Protein AF-A0A409X524-F1 (afdb_monomer_lite)

Structure (mmCIF, N/CA/C/O backbone):
data_AF-A0A409X524-F1
#
_entry.id   AF-A0A409X524-F1
#
loop_
_atom_site.group_PDB
_atom_site.id
_atom_site.type_symbol
_atom_site.label_atom_id
_atom_site.label_alt_id
_atom_site.label_comp_id
_atom_site.label_asym_id
_atom_site.label_entity_id
_atom_site.label_seq_id
_atom_site.pdbx_PDB_ins_code
_atom_site.Cartn_x
_atom_site.Cartn_y
_atom_site.Cartn_z
_atom_site.occupancy
_atom_site.B_iso_or_equiv
_atom_site.auth_seq_id
_atom_site.auth_comp_id
_atom_site.auth_asym_id
_atom_site.auth_atom_id
_atom_site.pdbx_PDB_model_num
ATOM 1 N N . HIS A 1 1 ? 14.671 12.251 15.839 1.00 52.44 1 HIS A N 1
ATOM 2 C CA . HIS A 1 1 ? 13.388 12.971 15.978 1.00 52.44 1 HIS A CA 1
ATOM 3 C C . HIS A 1 1 ? 12.358 12.014 16.564 1.00 52.44 1 HIS A C 1
ATOM 5 O O . HIS A 1 1 ? 12.267 10.900 16.068 1.00 52.44 1 HIS A O 1
ATOM 11 N N . GLN A 1 2 ? 11.671 12.375 17.654 1.00 57.06 2 GLN A N 1
ATOM 12 C CA . GLN A 1 2 ? 10.595 11.543 18.210 1.00 57.06 2 GLN A CA 1
ATOM 13 C C . GLN A 1 2 ? 9.357 11.661 17.311 1.00 57.06 2 GLN A C 1
ATOM 15 O O . GLN A 1 2 ? 8.963 12.767 16.950 1.00 57.06 2 GLN A O 1
ATOM 20 N N . THR A 1 3 ? 8.759 10.535 16.928 1.00 67.19 3 THR A N 1
ATOM 21 C CA . THR A 1 3 ? 7.564 10.513 16.074 1.00 67.19 3 THR A CA 1
ATOM 22 C C . THR A 1 3 ? 6.315 10.568 16.954 1.00 67.19 3 THR A C 1
ATOM 24 O O . THR A 1 3 ? 6.108 9.673 17.770 1.00 67.19 3 THR A O 1
ATOM 27 N N . ARG A 1 4 ? 5.471 11.596 16.796 1.00 84.06 4 ARG A N 1
ATOM 28 C CA . ARG A 1 4 ? 4.153 11.684 17.456 1.00 84.06 4 ARG A CA 1
ATOM 29 C C . ARG A 1 4 ? 3.160 10.781 16.722 1.00 84.06 4 ARG A C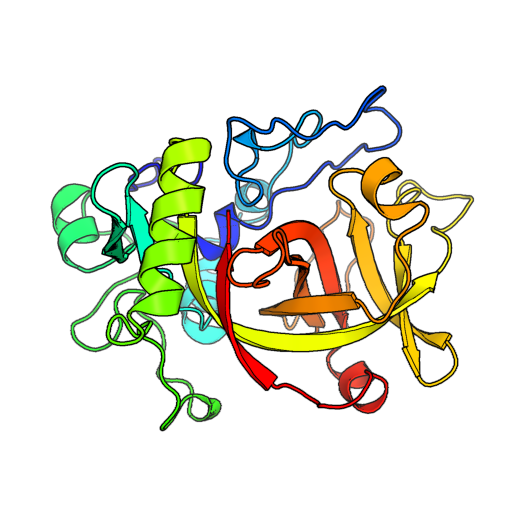 1
ATOM 31 O O . ARG A 1 4 ? 2.500 11.210 15.783 1.00 84.06 4 ARG A O 1
ATOM 38 N N . SER A 1 5 ? 3.139 9.502 17.092 1.00 90.94 5 SER A N 1
ATOM 39 C CA . SER A 1 5 ? 2.407 8.463 16.364 1.00 90.94 5 SER A CA 1
ATOM 40 C C . SER A 1 5 ? 1.923 7.350 17.284 1.00 90.94 5 SER A C 1
ATOM 42 O O . SER A 1 5 ? 2.598 6.987 18.245 1.00 90.94 5 SER A O 1
ATOM 44 N N . GLY A 1 6 ? 0.802 6.731 16.914 1.00 93.31 6 GLY A N 1
ATOM 45 C CA . GLY A 1 6 ? 0.486 5.375 17.342 1.00 93.31 6 GLY A CA 1
ATOM 46 C C . GLY A 1 6 ? 1.324 4.343 16.585 1.00 93.31 6 GLY A C 1
ATOM 47 O O . GLY A 1 6 ? 2.034 4.666 15.626 1.00 93.31 6 GLY A O 1
ATOM 48 N N . ILE A 1 7 ? 1.220 3.086 17.010 1.00 93.94 7 ILE A N 1
ATOM 49 C CA . ILE A 1 7 ? 1.792 1.940 16.304 1.00 93.94 7 ILE A CA 1
ATOM 50 C C . ILE A 1 7 ? 0.649 0.986 15.969 1.00 93.94 7 ILE A C 1
ATOM 52 O O . ILE A 1 7 ? -0.117 0.605 16.854 1.00 93.94 7 ILE A O 1
ATOM 56 N N . LEU A 1 8 ? 0.546 0.600 14.700 1.00 95.75 8 LEU A N 1
ATOM 57 C CA . LEU A 1 8 ? -0.381 -0.416 14.219 1.00 95.75 8 LEU A CA 1
ATOM 58 C C . LEU A 1 8 ? 0.435 -1.560 13.624 1.00 95.75 8 LEU A C 1
ATOM 60 O O . LEU A 1 8 ? 1.086 -1.384 12.597 1.00 95.75 8 LEU A O 1
ATOM 64 N N . GLU A 1 9 ? 0.435 -2.710 14.299 1.00 94.62 9 GLU A N 1
ATOM 65 C CA . GLU A 1 9 ? 1.146 -3.920 13.856 1.00 94.62 9 GLU A CA 1
ATOM 66 C C . GLU A 1 9 ? 2.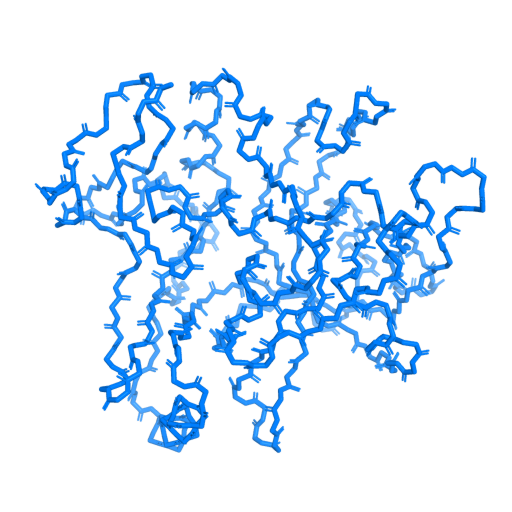630 -3.663 13.537 1.00 94.62 9 GLU A C 1
ATOM 68 O O . GLU A 1 9 ? 3.192 -4.211 12.593 1.00 94.62 9 GLU A O 1
ATOM 73 N N . GLY A 1 10 ? 3.277 -2.779 14.302 1.00 91.38 10 GLY A N 1
ATOM 74 C CA . GLY A 1 10 ? 4.681 -2.405 14.113 1.00 91.38 10 GLY A CA 1
ATOM 75 C C . GLY A 1 10 ? 4.938 -1.278 13.103 1.00 91.38 10 GLY A C 1
ATOM 76 O O . GLY A 1 10 ? 6.105 -0.985 12.848 1.00 91.38 10 GLY A O 1
ATOM 77 N N . LEU A 1 11 ? 3.901 -0.643 12.545 1.00 93.62 11 LEU A N 1
ATOM 78 C CA . LEU A 1 11 ? 4.003 0.499 11.626 1.00 93.62 11 LEU A CA 1
ATOM 79 C C . LEU A 1 11 ? 3.541 1.806 12.282 1.00 93.62 11 LEU A C 1
ATOM 81 O O . LEU A 1 11 ? 2.591 1.804 13.065 1.00 93.62 11 LEU A O 1
ATOM 85 N N . PHE A 1 12 ? 4.170 2.933 11.936 1.00 94.12 12 PHE A N 1
ATOM 86 C CA . PHE A 1 12 ? 3.751 4.247 12.431 1.00 94.12 12 PHE A CA 1
ATOM 87 C C . PHE A 1 12 ? 2.485 4.713 11.714 1.00 94.12 12 PHE A C 1
ATOM 89 O O . PHE A 1 12 ? 2.462 4.857 10.492 1.00 94.12 12 PHE A O 1
ATOM 96 N N . THR A 1 13 ? 1.430 4.986 12.478 1.00 96.06 13 THR A N 1
ATOM 97 C CA . THR A 1 13 ? 0.144 5.451 11.940 1.00 96.06 13 THR A CA 1
ATOM 98 C C . THR A 1 13 ? 0.199 6.891 11.433 1.00 96.06 13 THR A C 1
ATOM 100 O O . THR A 1 13 ? -0.517 7.228 10.497 1.00 96.06 13 THR A O 1
ATOM 103 N N . SER A 1 14 ? 1.072 7.737 11.992 1.00 95.31 14 SER A N 1
ATOM 104 C CA . SER A 1 14 ? 1.192 9.141 11.582 1.00 95.31 14 SER A CA 1
ATOM 105 C C . SER A 1 14 ? 1.833 9.316 10.206 1.00 95.31 14 SER A C 1
ATOM 107 O O . SER A 1 14 ? 1.798 10.410 9.669 1.00 95.31 14 SER A O 1
ATOM 109 N N . SER A 1 15 ? 2.456 8.287 9.636 1.00 94.38 15 SER A N 1
ATOM 110 C CA . SER A 1 15 ? 3.098 8.315 8.314 1.00 94.38 15 SER A CA 1
ATOM 111 C C . SER A 1 15 ? 2.956 6.949 7.640 1.00 94.38 15 SER A C 1
ATOM 113 O O . SER A 1 15 ? 3.913 6.340 7.156 1.00 94.38 15 SER A O 1
ATOM 115 N N . PHE A 1 16 ? 1.730 6.432 7.665 1.00 96.31 16 PHE A N 1
ATOM 116 C CA . PHE A 1 16 ? 1.420 5.045 7.340 1.00 96.31 16 PHE A CA 1
ATOM 117 C C . PHE A 1 16 ? 1.802 4.648 5.907 1.00 96.31 16 PHE A C 1
ATOM 119 O O . PHE A 1 16 ? 2.401 3.593 5.717 1.00 96.31 16 PHE A O 1
ATOM 126 N N . ASP A 1 17 ? 1.581 5.527 4.922 1.00 95.62 17 ASP A N 1
ATOM 127 C CA . ASP A 1 17 ? 2.006 5.336 3.526 1.00 95.62 17 ASP A CA 1
ATOM 128 C C . ASP A 1 17 ? 3.515 5.053 3.432 1.00 95.62 17 ASP A C 1
ATOM 130 O O . ASP A 1 17 ? 3.931 4.178 2.682 1.00 95.62 17 ASP A O 1
ATOM 134 N N . ILE A 1 18 ? 4.339 5.752 4.223 1.00 92.44 18 ILE A N 1
ATOM 135 C CA . ILE A 1 18 ? 5.798 5.544 4.279 1.00 92.44 18 ILE A CA 1
ATOM 136 C C . ILE A 1 18 ? 6.116 4.230 4.990 1.00 92.44 18 ILE A C 1
ATOM 138 O O . ILE A 1 18 ? 6.970 3.469 4.540 1.00 92.44 18 ILE A O 1
ATOM 142 N N . SER A 1 19 ? 5.427 3.955 6.098 1.00 92.50 19 SER A N 1
ATOM 143 C CA . SER A 1 19 ? 5.664 2.761 6.914 1.00 92.50 19 SER A CA 1
ATOM 144 C C . SER A 1 19 ? 5.332 1.461 6.167 1.00 92.50 19 SER A C 1
ATOM 146 O O . SER A 1 19 ? 5.996 0.445 6.376 1.00 92.50 19 SER A O 1
ATOM 148 N N . LEU A 1 20 ? 4.353 1.489 5.256 1.00 93.56 20 LEU A N 1
ATOM 149 C CA . LEU A 1 20 ? 4.010 0.359 4.386 1.00 93.56 20 LEU A CA 1
ATOM 150 C C . LEU A 1 20 ? 5.111 0.026 3.368 1.00 93.56 20 LEU A C 1
ATOM 152 O O . LEU A 1 20 ? 5.233 -1.128 2.949 1.00 93.56 20 LEU A O 1
ATOM 156 N N . LEU A 1 21 ? 5.948 1.001 2.999 1.00 90.88 21 LEU A N 1
ATOM 157 C CA . LEU A 1 21 ? 7.092 0.818 2.105 1.00 90.88 21 LEU A CA 1
ATOM 158 C C . LEU A 1 21 ? 8.282 0.218 2.871 1.00 90.88 21 LEU A C 1
ATOM 160 O O . LEU A 1 21 ? 9.338 0.830 3.023 1.00 90.88 21 LEU A O 1
ATOM 164 N N . SER A 1 22 ? 8.096 -0.997 3.378 1.00 87.25 22 SER A N 1
ATOM 165 C CA . SER A 1 22 ? 9.139 -1.828 3.985 1.00 87.25 22 SER A CA 1
ATOM 166 C C . SER A 1 22 ? 9.595 -2.919 3.021 1.00 87.25 22 SER A C 1
ATOM 168 O O . SER A 1 22 ? 8.792 -3.450 2.253 1.00 87.25 22 SER A O 1
ATOM 170 N N . TRP A 1 23 ? 10.887 -3.247 3.025 1.00 79.50 23 TRP A N 1
ATOM 171 C CA . TRP A 1 23 ? 11.464 -4.296 2.183 1.00 79.50 23 TRP A CA 1
ATOM 172 C C . TRP A 1 23 ? 12.779 -4.820 2.783 1.00 79.50 23 TRP A C 1
ATOM 174 O O . TRP A 1 23 ? 13.142 -4.542 3.924 1.00 79.50 23 TRP A O 1
ATOM 184 N N . ASP A 1 24 ? 13.503 -5.633 2.020 1.00 75.75 24 ASP A N 1
ATOM 185 C CA . ASP A 1 24 ? 14.820 -6.132 2.427 1.00 75.75 24 ASP A CA 1
ATOM 186 C C . ASP A 1 24 ? 15.912 -5.592 1.483 1.00 75.75 24 ASP A C 1
ATOM 188 O O . ASP A 1 24 ? 15.828 -5.731 0.264 1.00 75.75 24 ASP A O 1
ATOM 192 N N . ASN A 1 25 ? 16.932 -4.925 2.007 1.00 66.56 25 ASN A N 1
ATOM 193 C CA . ASN A 1 25 ? 17.994 -4.377 1.162 1.00 66.56 25 ASN A CA 1
ATOM 194 C C . ASN A 1 25 ? 19.018 -5.426 0.716 1.00 66.56 25 ASN A C 1
ATOM 196 O O . ASN A 1 25 ? 19.725 -5.201 -0.260 1.00 66.56 25 ASN A O 1
ATOM 200 N N . PHE A 1 26 ? 19.060 -6.597 1.358 1.00 67.25 26 PHE A N 1
ATOM 201 C CA . PHE A 1 26 ? 20.049 -7.638 1.078 1.00 67.25 26 PHE A CA 1
ATOM 202 C C . PHE A 1 26 ? 19.393 -9.015 0.931 1.00 67.25 26 PHE A C 1
ATOM 204 O O . PHE A 1 26 ? 19.709 -9.945 1.677 1.00 67.25 26 PHE A O 1
ATOM 211 N N . PRO A 1 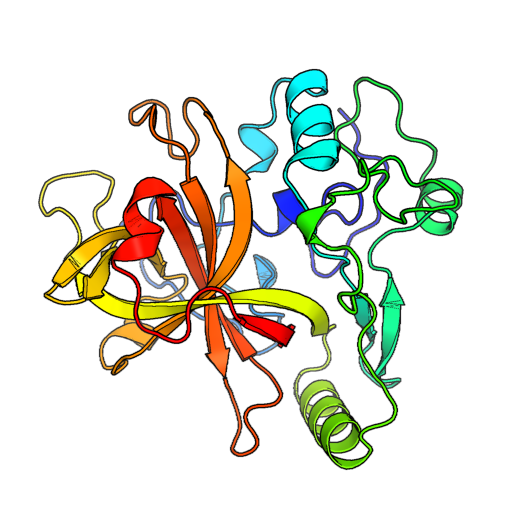27 ? 18.517 -9.214 -0.068 1.00 64.56 27 PRO A N 1
ATOM 212 C CA . PRO A 1 27 ? 17.748 -10.450 -0.169 1.00 64.56 27 PRO A CA 1
ATOM 213 C C . PRO A 1 27 ? 18.584 -11.704 -0.420 1.00 64.56 27 PRO A C 1
ATOM 215 O O . PRO A 1 27 ? 18.190 -12.780 0.011 1.00 64.56 27 PRO A O 1
ATOM 218 N N . ARG A 1 28 ? 19.773 -11.575 -1.027 1.00 66.50 28 ARG A N 1
ATOM 219 C CA . ARG A 1 28 ? 20.737 -12.685 -1.133 1.00 66.50 28 ARG A CA 1
ATOM 220 C C . ARG A 1 28 ? 21.346 -13.085 0.220 1.00 66.50 28 ARG A C 1
ATOM 222 O O . ARG A 1 28 ? 21.755 -14.229 0.381 1.00 66.50 28 ARG A O 1
ATOM 229 N N . ALA A 1 29 ? 21.426 -12.160 1.179 1.00 65.75 29 ALA A N 1
ATOM 230 C CA . ALA A 1 29 ? 21.932 -12.429 2.527 1.00 65.75 29 ALA A CA 1
ATOM 231 C C . ALA A 1 29 ? 20.851 -13.026 3.444 1.00 65.75 29 ALA A C 1
ATOM 233 O O . ALA A 1 29 ? 21.162 -13.716 4.420 1.00 65.75 29 ALA A O 1
ATOM 234 N N . THR A 1 30 ? 19.576 -12.801 3.125 1.00 71.75 30 THR A N 1
ATOM 235 C CA . THR A 1 30 ? 18.453 -13.448 3.800 1.00 71.75 30 THR A CA 1
ATOM 236 C C . THR A 1 30 ? 18.379 -14.911 3.364 1.00 71.75 30 THR A C 1
ATOM 238 O O . THR A 1 30 ? 17.775 -15.248 2.352 1.00 71.75 30 THR A O 1
ATOM 241 N N . LYS A 1 31 ? 18.988 -15.806 4.154 1.00 69.31 31 LYS A N 1
ATOM 242 C CA . LYS A 1 31 ? 19.055 -17.248 3.846 1.00 69.31 31 LYS A CA 1
ATOM 243 C C . LYS A 1 31 ? 17.681 -17.900 3.644 1.00 69.31 31 LYS A C 1
ATOM 245 O O . LYS A 1 31 ? 17.587 -18.840 2.869 1.00 69.31 31 LYS A O 1
ATOM 250 N N . ASN A 1 32 ? 16.639 -17.412 4.325 1.00 75.69 32 ASN A N 1
ATOM 251 C CA . ASN A 1 32 ? 15.289 -17.983 4.284 1.00 75.69 32 ASN A CA 1
ATOM 252 C C . ASN A 1 32 ? 14.205 -16.894 4.449 1.00 75.69 32 ASN A C 1
ATOM 254 O O . ASN A 1 32 ? 13.679 -16.739 5.554 1.00 75.69 32 ASN A O 1
ATOM 258 N N . PRO A 1 33 ? 13.860 -16.118 3.400 1.00 84.44 33 PRO A N 1
ATOM 259 C CA . PRO A 1 33 ? 12.681 -15.259 3.461 1.00 84.44 33 PRO A CA 1
ATOM 260 C C . PRO A 1 33 ? 11.435 -16.137 3.623 1.00 84.44 33 PRO A C 1
ATOM 262 O O . PRO A 1 33 ? 11.283 -17.153 2.942 1.00 84.44 33 PRO A O 1
ATOM 265 N N . ALA A 1 34 ? 10.558 -15.777 4.557 1.00 88.75 34 ALA A N 1
ATOM 266 C CA . ALA A 1 34 ? 9.388 -16.585 4.891 1.00 88.75 34 ALA A CA 1
ATOM 267 C C . ALA A 1 34 ? 8.230 -15.725 5.399 1.00 88.75 34 ALA A C 1
ATOM 269 O O . ALA A 1 34 ? 8.435 -14.750 6.121 1.00 88.75 34 ALA A O 1
ATOM 270 N N . ARG A 1 35 ? 7.006 -16.127 5.054 1.00 93.75 35 ARG A N 1
ATOM 271 C CA . ARG A 1 35 ? 5.766 -15.526 5.553 1.00 93.75 35 ARG A CA 1
ATOM 272 C C . ARG A 1 35 ? 5.509 -15.992 6.992 1.00 93.75 35 ARG A C 1
ATOM 274 O O . ARG A 1 35 ? 5.595 -17.184 7.268 1.00 93.75 35 ARG A O 1
ATOM 281 N N . ARG A 1 36 ? 5.169 -15.068 7.893 1.00 93.19 36 ARG A N 1
ATOM 282 C CA . ARG A 1 36 ? 4.707 -15.329 9.267 1.00 93.19 36 ARG A CA 1
ATOM 283 C C . ARG A 1 36 ? 3.185 -15.218 9.337 1.00 93.19 36 ARG A C 1
ATOM 285 O O . ARG A 1 36 ? 2.673 -14.136 9.590 1.00 93.19 36 ARG A O 1
ATOM 292 N N . GLY A 1 37 ? 2.474 -16.318 9.081 1.00 92.12 37 GLY A N 1
ATOM 293 C CA . GLY A 1 37 ? 1.013 -16.324 8.894 1.00 92.12 37 GLY A CA 1
ATOM 294 C C . GLY A 1 37 ? 0.189 -15.674 10.016 1.00 92.12 37 GLY A C 1
ATOM 295 O O . GLY A 1 37 ? -0.881 -15.149 9.728 1.00 92.12 37 GLY A O 1
ATOM 296 N N . GLU A 1 38 ? 0.716 -15.641 11.243 1.00 94.00 38 GLU A N 1
ATOM 297 C CA . GLU A 1 38 ? 0.095 -15.032 12.435 1.00 94.00 38 GLU A CA 1
ATOM 298 C C . GLU A 1 38 ? 0.234 -13.504 12.532 1.00 94.00 38 GLU A C 1
ATOM 300 O O . GLU A 1 38 ? -0.250 -12.898 13.479 1.00 94.00 38 GLU A O 1
ATOM 305 N N . PHE A 1 39 ? 0.898 -12.866 11.572 1.00 95.88 39 PHE A N 1
ATOM 306 C CA . PHE A 1 39 ? 1.050 -11.412 11.511 1.00 95.88 39 PHE A CA 1
ATOM 307 C C . PHE A 1 39 ? 0.564 -10.887 10.165 1.00 95.88 39 PHE A C 1
ATOM 309 O O . PHE A 1 39 ? 0.612 -11.642 9.192 1.00 95.88 39 PHE A O 1
ATOM 316 N N . PRO A 1 40 ? 0.178 -9.609 10.044 1.00 97.00 40 PRO A N 1
ATOM 317 C CA . PRO A 1 40 ? -0.336 -9.083 8.788 1.00 97.00 40 PRO A CA 1
ATOM 318 C C . PRO A 1 40 ? 0.705 -9.076 7.666 1.00 97.00 40 PRO A C 1
ATOM 320 O O . PRO A 1 40 ? 1.868 -8.739 7.899 1.00 97.00 40 PRO A O 1
ATOM 323 N N . SER A 1 41 ? 0.310 -9.404 6.432 1.00 96.94 41 SER A N 1
ATOM 324 C CA . SER A 1 41 ? 1.255 -9.466 5.301 1.00 96.94 41 SER A CA 1
ATOM 325 C C . SER A 1 41 ? 1.702 -8.081 4.820 1.00 96.94 41 SER A C 1
ATOM 327 O O . SER A 1 41 ? 2.750 -7.942 4.189 1.00 96.94 41 SER A O 1
ATOM 329 N N . TRP A 1 42 ? 0.946 -7.036 5.149 1.00 96.25 42 TRP A N 1
ATOM 330 C CA . TRP A 1 42 ? 1.293 -5.645 4.859 1.00 96.25 42 TRP A CA 1
ATOM 331 C C . TRP A 1 42 ? 2.264 -5.025 5.874 1.00 96.25 42 TRP A C 1
ATOM 333 O O . TRP A 1 42 ? 2.837 -3.971 5.596 1.00 96.25 42 TRP A O 1
ATOM 343 N N . SER A 1 43 ? 2.495 -5.681 7.015 1.00 94.81 43 SER A N 1
ATOM 344 C CA . SER A 1 43 ? 3.473 -5.261 8.021 1.00 94.81 43 SER A CA 1
ATOM 345 C C . SER A 1 43 ? 4.823 -5.960 7.826 1.00 94.81 43 SER A C 1
ATOM 347 O O . SER A 1 43 ? 4.892 -7.112 7.393 1.00 94.81 43 SER A O 1
ATOM 349 N N . TRP A 1 44 ? 5.919 -5.313 8.240 1.00 89.44 44 TRP A N 1
ATOM 350 C CA . TRP A 1 44 ? 7.228 -5.973 8.350 1.00 89.44 44 TRP A CA 1
ATOM 351 C C . TRP A 1 44 ? 7.184 -7.170 9.320 1.00 89.44 44 TRP A C 1
ATOM 353 O O . TRP A 1 44 ? 7.912 -8.150 9.138 1.00 89.44 44 TRP A O 1
ATOM 363 N N . ALA A 1 45 ? 6.281 -7.134 10.311 1.00 91.94 45 ALA A N 1
ATOM 364 C CA . ALA A 1 45 ? 6.014 -8.239 11.227 1.00 91.94 45 ALA A CA 1
ATOM 365 C C . ALA A 1 45 ? 5.478 -9.491 10.501 1.00 91.94 45 ALA A C 1
ATOM 367 O O . ALA A 1 45 ? 5.604 -10.603 11.002 1.00 91.94 45 ALA A O 1
ATOM 368 N N . GLY A 1 46 ? 4.942 -9.345 9.288 1.00 93.75 46 GLY A N 1
ATOM 369 C CA . GLY A 1 46 ? 4.459 -10.445 8.461 1.00 93.75 46 GLY A CA 1
ATOM 370 C C . GLY A 1 46 ? 5.545 -11.314 7.836 1.00 93.75 46 GLY A C 1
ATOM 371 O O . GLY A 1 46 ? 5.222 -12.357 7.262 1.00 93.75 46 GLY A O 1
ATOM 372 N N . TRP A 1 47 ? 6.819 -10.920 7.918 1.00 91.25 47 TRP A N 1
ATOM 373 C CA . TRP A 1 47 ? 7.876 -11.518 7.100 1.00 91.25 47 TRP A CA 1
ATOM 374 C C . TRP A 1 47 ? 9.175 -11.729 7.866 1.00 91.25 47 TRP A C 1
ATOM 376 O O . TRP A 1 47 ? 9.551 -10.932 8.723 1.00 91.25 47 TRP A O 1
ATOM 386 N N . HIS A 1 48 ? 9.880 -12.805 7.537 1.00 88.19 48 HIS A N 1
ATOM 387 C CA . HIS A 1 48 ? 11.279 -12.997 7.894 1.00 88.19 48 HIS A CA 1
ATOM 388 C C . HIS A 1 48 ? 12.162 -12.353 6.827 1.00 88.19 48 HIS A C 1
ATOM 390 O O . HIS A 1 48 ? 11.998 -12.627 5.641 1.00 88.19 48 HIS A O 1
ATOM 396 N N . GLY A 1 49 ? 13.119 -11.530 7.255 1.00 79.75 49 GLY A N 1
ATOM 397 C CA . GLY A 1 49 ? 14.116 -10.929 6.367 1.00 79.75 49 GLY A CA 1
ATOM 398 C C . GLY A 1 49 ? 13.835 -9.488 5.955 1.00 79.75 49 GLY A C 1
ATOM 399 O O . GLY A 1 49 ? 14.788 -8.794 5.624 1.00 79.75 49 GLY A O 1
ATOM 400 N N . ILE A 1 50 ? 12.593 -8.999 6.066 1.00 82.38 50 ILE A N 1
ATOM 401 C CA . ILE A 1 50 ? 12.291 -7.564 5.937 1.00 82.38 50 ILE A CA 1
ATOM 402 C C . ILE A 1 50 ? 12.894 -6.840 7.141 1.00 82.38 50 ILE A C 1
ATOM 404 O O . ILE A 1 50 ? 12.415 -6.968 8.265 1.00 82.38 50 ILE A O 1
ATOM 408 N N . LYS A 1 51 ? 13.998 -6.137 6.894 1.00 76.31 51 LYS A N 1
ATOM 409 C CA . LYS A 1 51 ? 14.795 -5.429 7.908 1.00 76.31 51 LYS A CA 1
ATOM 410 C C . LYS A 1 51 ? 14.933 -3.944 7.613 1.00 76.31 51 LYS A C 1
ATOM 412 O O . LYS A 1 51 ? 15.567 -3.233 8.385 1.00 76.31 51 LYS A O 1
ATOM 417 N N . ASP A 1 52 ? 14.384 -3.496 6.492 1.00 75.88 52 ASP A N 1
ATOM 418 C CA . ASP A 1 52 ? 14.516 -2.128 6.042 1.00 75.88 52 ASP A CA 1
ATOM 419 C C . ASP A 1 52 ? 13.166 -1.520 5.693 1.00 75.88 52 ASP A C 1
ATOM 421 O O . ASP A 1 52 ? 12.164 -2.208 5.470 1.00 75.88 52 ASP A O 1
ATOM 425 N N . GLY A 1 53 ? 13.147 -0.200 5.650 1.00 75.44 53 GLY A N 1
ATOM 426 C CA . GLY A 1 53 ? 11.964 0.545 5.291 1.00 75.44 53 GLY A CA 1
ATOM 427 C C . GLY A 1 53 ? 12.296 1.974 4.945 1.00 75.44 53 GLY A C 1
ATOM 428 O O . GLY A 1 53 ? 13.376 2.492 5.239 1.00 75.44 53 GLY A O 1
ATOM 429 N N . TYR A 1 54 ? 11.335 2.622 4.302 1.00 71.50 54 TYR A N 1
ATOM 430 C CA . TYR A 1 54 ? 11.603 3.889 3.651 1.00 71.50 54 TYR A CA 1
ATOM 431 C C . TYR A 1 54 ? 11.955 5.033 4.606 1.00 71.50 54 TYR A C 1
ATOM 433 O O . TYR A 1 54 ? 12.645 5.974 4.220 1.00 71.50 54 TYR A O 1
ATOM 441 N N . GLY A 1 55 ? 11.557 4.915 5.876 1.00 68.50 55 GLY A N 1
ATOM 442 C CA . GLY A 1 55 ? 11.756 5.951 6.886 1.00 68.50 55 GLY A CA 1
ATOM 443 C C . GLY A 1 55 ? 13.200 6.449 7.011 1.00 68.50 55 GLY A C 1
ATOM 444 O O . GLY A 1 55 ? 13.398 7.636 7.250 1.00 68.50 55 GLY A O 1
ATOM 445 N N . ARG A 1 56 ? 14.217 5.603 6.781 1.00 72.69 56 ARG A N 1
ATOM 446 C CA . ARG A 1 56 ? 15.630 6.029 6.872 1.00 72.69 56 ARG A CA 1
ATOM 447 C C . ARG A 1 56 ? 16.054 7.003 5.769 1.00 72.69 56 ARG A C 1
ATOM 449 O O . ARG A 1 56 ? 17.014 7.743 5.947 1.00 72.69 56 ARG A O 1
ATOM 456 N N . PHE A 1 57 ? 15.355 6.987 4.636 1.00 74.94 57 PHE A N 1
ATOM 457 C CA . PHE A 1 57 ? 15.616 7.870 3.501 1.00 74.94 57 PHE A CA 1
ATOM 458 C C . PHE A 1 57 ? 14.770 9.144 3.556 1.00 74.94 57 PHE A C 1
ATOM 460 O O . PHE A 1 57 ? 14.973 10.058 2.760 1.00 74.94 57 PHE A O 1
ATOM 467 N N . CYS A 1 58 ? 13.826 9.233 4.493 1.00 79.69 58 CYS A N 1
ATOM 468 C CA . CYS A 1 58 ? 13.033 10.424 4.763 1.00 79.69 58 CYS A CA 1
ATOM 469 C C . CYS A 1 58 ? 13.832 11.411 5.628 1.00 79.69 58 CYS A C 1
ATOM 471 O O . CYS A 1 58 ? 13.524 11.619 6.797 1.00 79.69 58 CYS A O 1
ATOM 473 N N . THR A 1 59 ? 14.898 11.988 5.066 1.00 81.12 59 THR A N 1
ATOM 474 C CA . THR A 1 59 ? 15.828 12.862 5.806 1.00 81.12 59 THR A CA 1
ATOM 475 C C . THR A 1 59 ? 15.415 14.330 5.826 1.00 81.12 59 THR A C 1
ATOM 477 O O . THR A 1 59 ? 15.848 15.056 6.714 1.00 81.12 59 THR A O 1
ATOM 480 N N . ASP A 1 60 ? 14.597 14.772 4.867 1.00 87.06 60 ASP A N 1
ATOM 481 C CA . ASP A 1 60 ? 14.057 16.133 4.807 1.00 87.06 60 ASP A CA 1
ATOM 482 C C . ASP A 1 60 ? 12.546 16.130 5.108 1.00 87.06 60 ASP A C 1
ATOM 484 O O . ASP A 1 60 ? 11.746 15.786 4.227 1.00 87.06 60 ASP A O 1
ATOM 488 N N . PRO A 1 61 ? 12.126 16.504 6.332 1.00 89.56 61 PRO A N 1
ATOM 489 C CA . PRO A 1 61 ? 10.719 16.543 6.711 1.00 89.56 61 PRO A CA 1
ATOM 490 C C . PRO A 1 61 ? 9.856 17.384 5.770 1.00 89.56 61 PRO A C 1
ATOM 492 O O . PRO A 1 61 ? 8.719 17.001 5.505 1.00 89.56 61 PRO A O 1
ATOM 495 N N . THR A 1 62 ? 10.377 18.484 5.222 1.00 90.12 62 THR A N 1
ATOM 496 C CA . THR A 1 62 ? 9.611 19.386 4.353 1.00 90.12 62 THR A CA 1
ATOM 497 C C . THR A 1 62 ? 9.218 18.701 3.048 1.00 90.12 62 THR A C 1
ATOM 499 O O . THR A 1 62 ? 8.031 18.656 2.701 1.00 90.12 62 THR A O 1
ATOM 502 N N . SER A 1 63 ? 10.180 18.101 2.342 1.00 88.31 63 SER A N 1
ATOM 503 C CA . SER A 1 63 ? 9.905 17.344 1.114 1.00 88.31 63 SER A CA 1
ATOM 504 C C . SER A 1 63 ? 9.016 16.132 1.377 1.00 88.31 63 SER A C 1
ATOM 506 O O . SER A 1 63 ? 8.086 15.865 0.614 1.00 88.31 63 SER A O 1
ATOM 508 N N . VAL A 1 64 ? 9.253 15.415 2.477 1.00 89.50 64 VAL A N 1
ATOM 509 C CA . VAL A 1 64 ? 8.490 14.208 2.823 1.00 89.50 64 VAL A CA 1
ATOM 510 C C . VAL A 1 64 ? 7.042 14.549 3.184 1.00 89.50 64 VAL A C 1
ATOM 512 O O . VAL A 1 64 ? 6.118 13.904 2.691 1.00 89.50 64 VAL A O 1
ATOM 515 N N . ASN A 1 65 ? 6.814 15.593 3.983 1.00 92.44 65 ASN A N 1
ATOM 516 C CA . ASN A 1 65 ? 5.469 16.070 4.304 1.00 92.44 65 ASN A CA 1
ATOM 517 C C . ASN A 1 65 ? 4.754 16.598 3.052 1.00 92.44 65 ASN A C 1
ATOM 519 O O . ASN A 1 65 ? 3.570 16.327 2.860 1.00 92.44 65 ASN A O 1
ATOM 523 N N . THR A 1 66 ? 5.470 17.281 2.152 1.00 92.12 66 THR A N 1
ATOM 524 C CA . THR A 1 66 ? 4.916 17.704 0.855 1.00 92.12 66 THR A CA 1
ATOM 525 C C . THR A 1 66 ? 4.476 16.500 0.021 1.00 92.12 66 THR A C 1
ATOM 527 O O . THR A 1 66 ? 3.402 16.523 -0.586 1.00 92.12 66 THR A O 1
ATOM 530 N N . TRP A 1 67 ? 5.264 15.423 0.013 1.00 92.50 67 TRP A N 1
ATOM 531 C CA . TRP A 1 67 ? 4.911 14.175 -0.658 1.00 92.50 67 TRP A CA 1
ATOM 532 C C . TRP A 1 67 ? 3.674 13.518 -0.030 1.00 92.50 67 TRP A C 1
ATOM 534 O O . TRP A 1 67 ? 2.719 13.235 -0.755 1.00 92.50 67 TRP A O 1
ATOM 544 N N . LEU A 1 68 ? 3.626 13.376 1.302 1.00 93.62 68 LEU A N 1
ATOM 545 C CA . LEU A 1 68 ? 2.446 12.869 2.021 1.00 93.62 68 LEU A CA 1
ATOM 546 C C . LEU A 1 68 ? 1.188 13.682 1.683 1.00 93.62 68 LEU A C 1
ATOM 548 O O . LEU A 1 68 ? 0.108 13.123 1.543 1.00 93.62 68 LEU A O 1
ATOM 552 N N . GLN A 1 69 ? 1.325 14.997 1.501 1.00 94.38 69 GLN A N 1
ATOM 553 C CA . GLN A 1 69 ? 0.196 15.881 1.227 1.00 94.38 69 GLN A CA 1
ATOM 554 C C . GLN A 1 69 ? -0.299 15.839 -0.229 1.00 94.38 69 GLN A C 1
ATOM 556 O O . GLN A 1 69 ? -1.466 16.140 -0.490 1.00 94.38 69 GLN A O 1
ATOM 561 N N . THR A 1 70 ? 0.587 15.555 -1.188 1.00 93.44 70 THR A N 1
ATOM 562 C CA . THR A 1 70 ? 0.318 15.790 -2.623 1.00 93.44 70 THR A CA 1
ATOM 563 C C . THR A 1 70 ? 0.438 14.558 -3.511 1.00 93.44 70 THR A C 1
ATOM 565 O O . THR A 1 70 ? 0.016 14.604 -4.668 1.00 93.44 70 THR A O 1
ATOM 568 N N . LYS A 1 71 ? 1.024 13.466 -3.011 1.00 93.94 71 LYS A N 1
ATOM 569 C CA . LYS A 1 71 ? 1.358 12.282 -3.814 1.00 93.94 71 LYS A CA 1
ATOM 570 C C . LYS A 1 71 ? 0.740 10.982 -3.307 1.00 93.94 71 LYS A C 1
ATOM 572 O O . LYS A 1 71 ? 0.730 10.009 -4.066 1.00 93.94 71 LYS A O 1
ATOM 577 N N . THR A 1 72 ? 0.198 10.967 -2.090 1.00 95.50 72 THR A N 1
ATOM 578 C CA . THR A 1 72 ? -0.600 9.854 -1.558 1.00 95.50 72 THR A CA 1
ATOM 579 C C . THR A 1 72 ? -2.087 10.185 -1.639 1.00 95.50 72 THR A C 1
ATOM 581 O O . THR A 1 72 ? -2.475 11.349 -1.753 1.00 95.50 72 THR A O 1
ATOM 584 N N . TYR A 1 73 ? -2.932 9.154 -1.663 1.00 96.62 73 TYR A N 1
ATOM 585 C CA . TYR A 1 73 ? -4.369 9.335 -1.893 1.00 96.62 73 TYR A CA 1
ATOM 586 C C . TYR A 1 73 ? -5.264 8.270 -1.244 1.00 96.62 73 TYR A C 1
ATOM 588 O O . TYR A 1 73 ? -6.478 8.454 -1.171 1.00 96.62 73 TYR A O 1
ATOM 596 N N . ILE A 1 74 ? -4.690 7.174 -0.748 1.00 97.88 74 ILE A N 1
ATOM 597 C CA . ILE A 1 74 ? -5.446 6.088 -0.124 1.00 97.88 74 ILE A CA 1
ATOM 598 C C . ILE A 1 74 ? -5.913 6.529 1.266 1.00 97.88 74 ILE A C 1
ATOM 600 O O . ILE A 1 74 ? -5.125 7.032 2.066 1.00 97.88 74 ILE A O 1
ATOM 604 N N . VAL A 1 75 ? -7.207 6.398 1.558 1.00 97.81 75 VAL A N 1
ATOM 605 C CA . VAL A 1 75 ? -7.735 6.562 2.920 1.00 97.81 75 VAL A CA 1
ATOM 606 C C . VAL A 1 75 ? -7.650 5.198 3.593 1.00 97.81 75 VAL A C 1
ATOM 608 O O . VAL A 1 75 ? -8.388 4.282 3.237 1.00 97.81 75 VAL A O 1
ATOM 611 N N . TRP A 1 76 ? -6.727 5.049 4.539 1.00 98.38 76 TRP A N 1
ATOM 612 C CA . TRP A 1 76 ? -6.515 3.774 5.213 1.00 98.38 76 TRP A CA 1
ATOM 613 C C . TRP A 1 76 ? -7.535 3.582 6.335 1.00 98.38 76 TRP A C 1
ATOM 615 O O . TRP A 1 76 ? -7.577 4.362 7.292 1.00 98.38 76 TRP A O 1
ATOM 625 N N . TYR A 1 77 ? -8.333 2.523 6.237 1.00 98.50 77 TYR A N 1
ATOM 626 C CA . TYR A 1 77 ? -9.091 2.005 7.367 1.00 98.50 77 TYR A CA 1
ATOM 627 C C . TYR A 1 77 ? -8.463 0.708 7.845 1.00 98.50 77 TYR A C 1
ATOM 629 O O . TYR A 1 77 ? -7.805 -0.004 7.086 1.00 98.50 77 TYR A O 1
ATOM 637 N N . LYS A 1 78 ? -8.698 0.395 9.111 1.00 97.88 78 LYS A N 1
ATOM 638 C CA . LYS A 1 78 ? -8.397 -0.888 9.719 1.00 97.88 78 LYS A CA 1
ATOM 639 C C . LYS A 1 78 ? -9.684 -1.556 10.182 1.00 97.88 78 LYS A C 1
ATOM 641 O O . LYS A 1 78 ? -10.635 -0.878 10.572 1.00 97.88 78 LYS A O 1
ATOM 646 N N . ARG A 1 79 ? -9.686 -2.884 10.169 1.00 97.38 79 ARG A N 1
ATOM 647 C CA . ARG A 1 79 ? -10.678 -3.708 10.857 1.00 97.38 79 ARG A CA 1
ATOM 648 C C . ARG A 1 79 ? -10.013 -4.424 12.011 1.00 97.38 79 ARG A C 1
ATOM 650 O O . ARG A 1 79 ? -9.012 -5.115 11.817 1.00 97.38 79 ARG A O 1
ATOM 657 N N . SER A 1 80 ? -10.562 -4.227 13.200 1.00 94.38 80 SER A N 1
ATOM 658 C CA . SER A 1 80 ? -10.027 -4.810 14.427 1.00 94.38 80 SER A CA 1
ATOM 659 C C . SER A 1 80 ? -10.478 -6.268 14.578 1.00 94.38 80 SER A C 1
ATOM 661 O O . SER A 1 80 ? -11.649 -6.570 14.321 1.00 94.38 80 SER A O 1
ATOM 663 N N . PRO A 1 81 ? -9.591 -7.187 15.001 1.00 92.31 81 PRO A N 1
ATOM 664 C CA . PRO A 1 81 ? -9.975 -8.573 15.241 1.00 92.31 81 PRO A CA 1
ATOM 665 C C . PRO A 1 81 ? -11.062 -8.656 16.327 1.00 92.31 81 PRO A C 1
ATOM 667 O O . PRO A 1 81 ? -11.063 -7.883 17.285 1.00 92.31 81 PRO A O 1
ATOM 670 N N . GLY A 1 82 ? -12.009 -9.581 16.165 1.00 85.88 82 GLY A N 1
ATOM 671 C CA . GLY A 1 82 ? -13.112 -9.823 17.103 1.00 85.88 82 GLY A CA 1
ATOM 672 C C . GLY A 1 82 ? -14.319 -8.886 16.972 1.00 85.88 82 GLY A C 1
ATOM 673 O O . GLY A 1 82 ? -15.428 -9.317 17.256 1.00 85.88 82 GLY A O 1
ATOM 674 N N . THR A 1 83 ? -14.145 -7.641 16.514 1.00 85.38 83 THR A N 1
ATOM 675 C CA . THR A 1 83 ? -15.275 -6.714 16.281 1.00 85.38 83 THR A CA 1
ATOM 676 C C . THR A 1 83 ? -15.542 -6.433 14.807 1.00 85.38 83 THR A C 1
ATOM 678 O O . THR A 1 83 ? -16.606 -5.914 14.485 1.00 85.38 83 THR A O 1
ATOM 681 N N . ALA A 1 84 ? -14.547 -6.666 13.941 1.00 87.06 84 ALA A N 1
ATOM 682 C CA . ALA A 1 84 ? -14.497 -6.237 12.540 1.00 87.06 84 ALA A CA 1
ATOM 683 C C . ALA A 1 84 ? -14.844 -4.759 12.305 1.00 87.06 84 ALA A C 1
ATOM 685 O O . ALA A 1 84 ? -15.057 -4.349 11.160 1.00 87.06 84 ALA A O 1
ATOM 686 N N . LYS A 1 85 ? -14.847 -3.939 13.364 1.00 92.69 85 LYS A N 1
ATOM 687 C CA . LYS A 1 85 ? -15.225 -2.533 13.295 1.00 92.69 85 LYS A CA 1
ATOM 688 C C . LYS A 1 85 ? -14.268 -1.801 12.365 1.00 92.69 85 LYS A C 1
ATOM 690 O O . LYS A 1 85 ? -13.051 -1.901 12.522 1.00 92.69 85 LYS A O 1
ATOM 695 N N . LEU A 1 86 ? -14.840 -1.064 11.420 1.00 96.25 86 LEU A N 1
ATOM 696 C CA . LEU A 1 86 ? -14.100 -0.244 10.476 1.00 96.25 86 LEU A CA 1
ATOM 697 C C . LEU A 1 86 ? -13.717 1.090 11.129 1.00 96.25 86 LEU A C 1
ATOM 699 O O . LEU A 1 86 ? -14.584 1.882 11.497 1.00 96.25 86 LEU A O 1
ATOM 703 N N . GLU A 1 87 ? -12.419 1.345 11.262 1.00 96.75 87 GLU A N 1
ATOM 704 C CA . GLU A 1 87 ? -11.877 2.545 11.909 1.00 96.75 87 GLU A CA 1
ATOM 705 C C . GLU A 1 87 ? -10.773 3.160 11.054 1.00 96.75 87 GLU A C 1
ATOM 707 O O . GLU A 1 87 ? -10.067 2.448 10.345 1.00 96.75 87 GLU A O 1
ATOM 712 N N . LEU A 1 88 ? -10.595 4.478 11.113 1.00 97.69 88 LEU A N 1
ATOM 713 C CA . LEU A 1 88 ? -9.477 5.124 10.429 1.00 97.69 88 LEU A CA 1
ATOM 714 C C . LEU A 1 88 ? -8.145 4.717 11.075 1.00 97.69 88 LEU A C 1
ATOM 716 O O . LEU A 1 88 ? -8.047 4.517 12.287 1.00 97.69 88 LEU A O 1
ATOM 720 N N . VAL A 1 89 ? -7.103 4.586 10.251 1.00 97.81 89 VAL A N 1
ATOM 721 C CA . VAL A 1 89 ? -5.732 4.387 10.749 1.00 97.81 89 VAL A CA 1
ATOM 722 C C . VAL A 1 89 ? -5.172 5.684 11.339 1.00 97.81 89 VAL A C 1
ATOM 724 O O . VAL A 1 89 ? -4.424 5.636 12.317 1.00 97.81 89 VAL A O 1
ATOM 727 N N . TRP A 1 90 ? -5.541 6.827 10.760 1.00 96.81 90 TRP A N 1
ATOM 728 C CA . TRP A 1 90 ? -5.193 8.156 11.249 1.00 96.81 90 TRP A CA 1
ATOM 729 C C . TRP A 1 90 ? -6.314 9.153 10.963 1.00 96.81 90 TRP A C 1
ATOM 731 O O . TRP A 1 90 ? -6.989 9.052 9.938 1.00 96.81 90 TRP A O 1
ATOM 741 N N . ASP A 1 91 ? -6.492 10.106 11.871 1.00 94.06 91 ASP A N 1
ATOM 742 C CA . ASP A 1 91 ? -7.489 11.172 11.823 1.00 94.06 91 ASP A CA 1
ATOM 743 C C . ASP A 1 91 ? -7.143 12.299 12.817 1.00 94.06 91 ASP A C 1
ATOM 745 O O . ASP A 1 91 ? -6.067 12.321 13.421 1.00 94.06 91 ASP A O 1
ATOM 749 N N . ILE A 1 92 ? -8.056 13.261 12.980 1.00 93.38 92 ILE A N 1
ATOM 750 C CA . ILE A 1 92 ? -7.888 14.373 13.924 1.00 93.38 92 ILE A CA 1
ATOM 751 C C . ILE A 1 92 ? -7.830 13.897 15.384 1.00 93.38 92 ILE A C 1
ATOM 753 O O . ILE A 1 92 ? -7.044 14.430 16.166 1.00 93.38 92 ILE A O 1
ATOM 757 N N . ASP A 1 93 ? -8.582 12.856 15.744 1.00 93.69 93 ASP A N 1
ATOM 758 C CA . ASP A 1 93 ? -8.593 12.303 17.102 1.00 93.69 93 ASP A CA 1
ATOM 759 C C . ASP A 1 93 ? -7.258 11.628 17.435 1.00 93.69 93 ASP A C 1
ATOM 761 O O . ASP A 1 93 ? -6.757 11.713 18.559 1.00 93.69 93 ASP A O 1
ATOM 765 N N . SER A 1 94 ? -6.622 11.024 16.432 1.00 92.56 94 SER A N 1
ATOM 766 C CA . SER A 1 94 ? -5.257 10.514 16.529 1.00 92.56 94 SER A CA 1
ATOM 767 C C . SER A 1 94 ? -4.262 11.640 16.835 1.00 92.56 94 SER A C 1
ATOM 769 O O . SER A 1 94 ? -3.393 11.473 17.692 1.00 92.56 94 SER A O 1
ATOM 771 N N . GLU A 1 95 ? -4.410 12.810 16.202 1.00 89.38 95 GLU A N 1
ATOM 772 C CA . GLU A 1 95 ? -3.587 13.989 16.501 1.00 89.38 95 GLU A CA 1
ATOM 773 C C . GLU A 1 95 ? -3.806 14.494 17.936 1.00 89.38 95 GLU A C 1
ATOM 775 O O . GLU A 1 95 ? -2.839 14.791 18.637 1.00 89.38 95 GLU A O 1
ATOM 780 N N . LEU A 1 96 ? -5.055 14.532 18.409 1.00 90.00 96 LEU A N 1
ATOM 781 C CA . LEU A 1 96 ? -5.370 14.903 19.793 1.00 90.00 96 LEU A CA 1
ATOM 782 C C . LEU A 1 96 ? -4.750 13.927 20.802 1.00 90.00 96 LEU A C 1
ATOM 784 O O . LEU A 1 96 ? -4.252 14.345 21.846 1.00 90.00 96 LEU A O 1
ATOM 788 N N . LYS A 1 97 ? -4.740 12.631 20.476 1.00 93.50 97 LYS A N 1
ATOM 789 C CA . LYS A 1 97 ? -4.205 11.573 21.338 1.00 93.50 97 LYS A CA 1
ATOM 790 C C . LYS A 1 97 ? -2.678 11.565 21.415 1.00 93.50 97 LYS A C 1
ATOM 792 O O . LYS A 1 97 ? -2.127 11.360 22.495 1.00 93.50 97 LYS A O 1
ATOM 797 N N . TYR A 1 98 ? -1.993 11.717 20.283 1.00 91.75 98 TYR A N 1
ATOM 798 C CA . TYR A 1 98 ? -0.531 11.565 20.191 1.00 91.75 98 TYR A CA 1
ATOM 799 C C . TYR A 1 98 ? 0.225 12.901 20.129 1.00 91.75 98 TYR A C 1
ATOM 801 O O . TYR A 1 98 ? 1.454 12.923 20.222 1.00 91.75 98 TYR A O 1
ATOM 809 N N . GLY A 1 99 ? -0.504 14.010 20.011 1.00 90.50 99 GLY A N 1
ATOM 810 C CA . GLY A 1 99 ? 0.016 15.364 19.915 1.00 90.50 99 GLY A CA 1
ATOM 811 C C . GLY A 1 99 ? 0.179 15.838 18.470 1.00 90.50 99 GLY A C 1
ATOM 812 O O . GLY A 1 99 ? 0.592 15.094 17.579 1.00 90.50 99 GLY A O 1
ATOM 813 N N . LYS A 1 100 ? -0.077 17.132 18.260 1.00 90.81 100 LYS A N 1
ATOM 814 C CA . LYS A 1 100 ? 0.043 17.800 16.960 1.00 90.81 100 LYS A CA 1
ATOM 815 C C . LYS A 1 100 ? 1.459 17.745 16.404 1.00 90.81 100 LYS A C 1
ATOM 817 O O . LYS A 1 100 ? 2.408 18.101 17.096 1.00 90.81 100 LYS A O 1
ATOM 822 N N . ALA A 1 101 ? 1.621 17.340 15.150 1.00 89.94 101 ALA A N 1
ATOM 823 C CA . ALA A 1 101 ? 2.935 17.278 14.520 1.00 89.94 101 ALA A CA 1
ATOM 824 C C . ALA A 1 101 ? 3.447 18.676 14.120 1.00 89.94 101 ALA A C 1
ATOM 826 O O . ALA A 1 101 ? 2.864 19.347 13.268 1.00 89.94 101 ALA A O 1
ATOM 827 N N . GLU A 1 102 ? 4.576 19.096 14.697 1.00 90.50 102 GLU A N 1
ATOM 828 C CA . GLU A 1 102 ? 5.312 20.310 14.283 1.00 90.50 102 GLU A CA 1
ATOM 829 C C . GLU A 1 102 ? 5.988 20.126 12.913 1.00 90.50 102 GLU A C 1
ATOM 831 O O . GLU A 1 102 ? 6.085 19.002 12.423 1.00 90.50 102 GLU A O 1
ATOM 836 N N . GLU A 1 103 ? 6.449 21.206 12.283 1.00 86.75 103 GLU A N 1
ATOM 837 C CA . GLU A 1 103 ? 6.967 21.226 10.903 1.00 86.75 103 GLU A CA 1
ATOM 838 C C . GLU A 1 103 ? 8.112 20.227 10.659 1.00 86.75 103 GLU A C 1
ATOM 840 O O . GLU A 1 103 ? 8.124 19.518 9.652 1.00 86.75 103 GLU A O 1
ATOM 845 N N . GLN A 1 104 ? 9.007 20.073 11.635 1.00 88.25 104 GLN A N 1
ATOM 846 C CA . GLN A 1 104 ? 10.141 19.150 11.586 1.00 88.25 104 GLN A CA 1
ATOM 847 C C . GLN A 1 104 ? 9.767 17.668 11.763 1.00 88.25 104 GLN A C 1
ATOM 849 O O . GLN A 1 104 ? 10.629 16.796 11.645 1.00 88.25 104 GLN A O 1
ATOM 854 N N . HIS A 1 105 ? 8.508 17.352 12.078 1.00 91.56 105 HIS A N 1
ATOM 855 C CA . HIS A 1 105 ? 8.042 15.972 12.189 1.00 91.56 105 HIS A CA 1
ATOM 856 C C . HIS A 1 105 ? 7.503 15.473 10.846 1.00 91.56 105 HIS A C 1
ATOM 858 O O . HIS A 1 105 ? 6.705 16.145 10.188 1.00 91.56 105 HIS A O 1
ATOM 864 N N . ILE A 1 106 ? 7.889 14.256 10.464 1.00 91.38 106 ILE A N 1
ATOM 865 C CA . ILE A 1 106 ? 7.293 13.541 9.331 1.00 91.38 106 ILE A CA 1
ATOM 866 C C . ILE A 1 106 ? 5.982 12.916 9.799 1.00 91.38 106 ILE A C 1
ATOM 868 O O . ILE A 1 106 ? 5.992 11.962 10.579 1.00 91.38 106 ILE A O 1
ATOM 872 N N . ALA A 1 107 ? 4.861 13.473 9.346 1.00 94.62 107 ALA A N 1
ATOM 873 C CA . ALA A 1 107 ? 3.535 13.007 9.725 1.00 94.62 107 ALA A CA 1
ATOM 874 C C . ALA A 1 107 ? 2.437 13.523 8.778 1.00 94.62 107 ALA A C 1
ATOM 876 O O . ALA A 1 107 ? 2.613 14.489 8.041 1.00 94.62 107 ALA A O 1
ATOM 877 N N . TYR A 1 108 ? 1.257 12.927 8.846 1.00 95.88 108 TYR A N 1
ATOM 878 C CA . TYR A 1 108 ? 0.023 13.498 8.332 1.00 95.88 108 TYR A CA 1
ATOM 879 C C . TYR A 1 108 ? -0.380 14.738 9.131 1.00 95.88 108 TYR A C 1
ATOM 881 O O . TYR A 1 108 ? 0.002 14.887 10.292 1.00 95.88 108 TYR A O 1
ATOM 889 N N . ARG A 1 109 ? -1.156 15.629 8.505 1.00 94.31 109 ARG A N 1
ATOM 890 C CA . ARG A 1 109 ? -1.666 16.870 9.120 1.00 94.31 109 ARG A CA 1
ATOM 891 C C . ARG A 1 109 ? -3.188 16.946 8.960 1.00 94.31 109 ARG A C 1
ATOM 893 O O . ARG A 1 109 ? -3.652 17.723 8.123 1.00 94.31 109 ARG A O 1
ATOM 900 N N . PRO A 1 110 ? -3.951 16.094 9.670 1.00 94.94 110 PRO A N 1
ATOM 901 C CA . PRO A 1 110 ? -5.395 15.965 9.495 1.00 94.94 110 PRO A CA 1
ATOM 902 C C . PRO A 1 110 ? -6.101 17.318 9.555 1.00 94.94 110 PRO A C 1
ATOM 904 O O . PRO A 1 110 ? -5.707 18.229 10.282 1.00 94.94 110 PRO A O 1
ATOM 907 N N . ASN A 1 111 ? -7.178 17.441 8.793 1.00 93.12 111 ASN A N 1
ATOM 908 C CA . ASN A 1 111 ? -8.088 18.573 8.878 1.00 93.12 111 ASN A CA 1
ATOM 909 C C . ASN A 1 111 ? -9.533 18.081 8.742 1.00 93.12 111 ASN A C 1
ATOM 911 O O . ASN A 1 111 ? -9.775 16.900 8.510 1.00 93.12 111 ASN A O 1
ATOM 915 N N . LEU A 1 112 ? -10.499 18.991 8.873 1.00 91.44 112 LEU A N 1
ATOM 916 C CA . LEU A 1 112 ? -11.925 18.646 8.859 1.00 91.44 112 LEU A CA 1
ATOM 917 C C . LEU A 1 112 ? -12.401 17.991 7.549 1.00 91.44 112 LEU A C 1
ATOM 919 O O . LEU A 1 112 ? -13.435 17.334 7.549 1.00 91.44 112 LEU A O 1
ATOM 923 N N . ASN A 1 113 ? -11.662 18.161 6.450 1.00 91.19 113 ASN A N 1
ATOM 924 C CA . ASN A 1 113 ? -12.045 17.667 5.127 1.00 91.19 113 ASN A CA 1
ATOM 925 C C . ASN A 1 113 ? -11.255 16.427 4.685 1.00 91.19 113 ASN A C 1
ATOM 927 O O . ASN A 1 113 ? -11.706 15.713 3.794 1.00 91.19 113 ASN A O 1
ATOM 931 N N . ASP A 1 114 ? -10.073 16.181 5.257 1.00 94.50 114 ASP A N 1
ATOM 932 C CA . ASP A 1 114 ? -9.242 15.024 4.922 1.00 94.50 114 ASP A CA 1
ATOM 933 C C . ASP A 1 114 ? -8.514 14.498 6.174 1.00 94.50 114 ASP A C 1
ATOM 935 O O . ASP A 1 114 ? -7.736 15.240 6.791 1.00 94.50 114 ASP A O 1
ATOM 939 N N . PRO A 1 115 ? -8.703 13.211 6.531 1.00 95.25 115 PRO A N 1
ATOM 940 C CA . PRO A 1 115 ? -8.132 12.630 7.747 1.00 95.25 115 PRO A CA 1
ATOM 941 C C . PRO A 1 115 ? -6.602 12.495 7.709 1.00 95.25 115 PRO A C 1
ATOM 943 O O . PRO A 1 115 ? -5.985 12.222 8.731 1.00 95.25 115 PRO A O 1
ATOM 946 N N . TYR A 1 116 ? -5.969 12.725 6.558 1.00 95.56 116 TYR A N 1
ATOM 947 C CA . TYR A 1 116 ? -4.520 12.649 6.369 1.00 95.56 116 TYR A CA 1
ATOM 948 C C . TYR A 1 116 ? -3.892 14.017 6.037 1.00 95.56 116 TYR A C 1
ATOM 950 O O . TYR A 1 116 ? -2.669 14.137 5.938 1.00 95.56 116 TYR A O 1
ATOM 958 N N . GLY A 1 117 ? -4.699 15.075 5.907 1.00 94.50 117 GLY A N 1
ATOM 959 C CA . GLY A 1 117 ? -4.227 16.431 5.631 1.00 94.50 117 GLY A CA 1
ATOM 960 C C . GLY A 1 117 ? -3.927 16.756 4.176 1.00 94.50 117 GLY A C 1
ATOM 961 O O . GLY A 1 117 ? -3.225 17.733 3.901 1.00 94.50 117 GLY A O 1
ATOM 962 N N . ARG A 1 118 ? -4.392 15.933 3.238 1.00 94.50 118 ARG A N 1
ATOM 963 C CA . ARG A 1 118 ? -3.991 16.020 1.830 1.00 94.50 118 ARG A CA 1
ATOM 964 C C . ARG A 1 118 ? -4.670 17.165 1.093 1.00 94.50 118 ARG A C 1
ATOM 966 O O . ARG A 1 118 ? -5.758 17.616 1.450 1.00 94.50 118 ARG A O 1
ATOM 973 N N . LYS A 1 119 ? -4.035 17.613 0.008 1.00 91.94 119 LYS A N 1
ATOM 974 C CA . LYS A 1 119 ? -4.684 18.511 -0.956 1.00 91.94 119 LYS A CA 1
ATOM 975 C C . LYS A 1 119 ? -5.684 17.694 -1.775 1.00 91.94 119 LYS A C 1
ATOM 977 O O . LYS A 1 119 ? -5.318 16.642 -2.297 1.00 91.94 119 LYS A O 1
ATOM 982 N N . LYS A 1 120 ? -6.929 18.176 -1.903 1.00 80.12 120 LYS A N 1
ATOM 983 C CA . LYS A 1 120 ? -7.982 17.491 -2.672 1.00 80.12 120 LYS A CA 1
ATOM 984 C C . LYS A 1 120 ? -7.479 17.221 -4.092 1.00 80.12 120 LYS A C 1
ATOM 986 O O . LYS A 1 120 ? -7.182 18.147 -4.844 1.00 80.12 120 LYS A O 1
ATOM 991 N N . ALA A 1 121 ? -7.379 15.947 -4.447 1.00 82.94 121 ALA A N 1
ATOM 992 C CA . ALA A 1 121 ? -6.969 15.534 -5.773 1.00 82.94 121 ALA A CA 1
ATOM 993 C C . ALA A 1 121 ? -8.195 15.449 -6.690 1.00 82.94 121 ALA A C 1
ATOM 995 O O . ALA A 1 121 ? -9.100 14.659 -6.435 1.00 82.94 121 ALA A O 1
ATOM 996 N N . ALA A 1 122 ? -8.218 16.237 -7.769 1.00 86.25 122 ALA A N 1
ATOM 997 C CA . ALA A 1 122 ? -9.356 16.292 -8.696 1.00 86.25 122 ALA A CA 1
ATOM 998 C C . ALA A 1 122 ? -9.725 14.918 -9.289 1.00 86.25 122 ALA A C 1
ATOM 1000 O O . ALA A 1 122 ? -10.894 14.628 -9.499 1.00 86.25 122 ALA A O 1
ATOM 1001 N N . PHE A 1 123 ? -8.743 14.031 -9.488 1.00 88.56 123 PHE A N 1
ATOM 1002 C CA . PHE A 1 123 ? -8.972 12.688 -10.038 1.00 88.56 123 PHE A CA 1
ATOM 1003 C C . PHE A 1 123 ? -9.706 11.721 -9.089 1.00 88.56 123 PHE A C 1
ATOM 1005 O O . PHE A 1 123 ? -10.020 10.605 -9.495 1.00 88.56 123 PHE A O 1
ATOM 1012 N N . LEU A 1 124 ? -9.930 12.110 -7.829 1.00 90.62 124 LEU A N 1
ATOM 1013 C CA . LEU A 1 124 ? -10.705 11.334 -6.855 1.00 90.62 124 LEU A CA 1
ATOM 1014 C C . LEU A 1 124 ? -12.152 11.821 -6.731 1.00 90.62 124 LEU A C 1
ATOM 1016 O O . LEU A 1 124 ? -12.922 11.264 -5.954 1.00 90.62 124 LEU A O 1
ATOM 1020 N N . GLU A 1 125 ? -12.523 12.890 -7.434 1.00 92.62 125 GLU A N 1
ATOM 1021 C CA . GLU A 1 125 ? -13.856 13.466 -7.323 1.00 92.62 125 GLU A CA 1
ATOM 1022 C C . GLU A 1 125 ? -14.930 12.464 -7.769 1.00 92.62 125 GLU A C 1
ATOM 1024 O O . GLU A 1 125 ? -14.854 11.892 -8.854 1.00 92.62 125 GLU A O 1
ATOM 1029 N N . GLY A 1 126 ? -15.911 12.223 -6.895 1.00 92.88 126 GLY A N 1
ATOM 1030 C CA . GLY A 1 126 ? -16.983 11.248 -7.118 1.00 92.88 126 GLY A CA 1
ATOM 1031 C C . GLY A 1 126 ? -16.609 9.787 -6.846 1.00 92.88 126 GLY A C 1
ATOM 1032 O O . GLY A 1 126 ? -17.492 8.934 -6.889 1.00 92.88 126 GLY A O 1
ATOM 1033 N N . LEU A 1 127 ? -15.346 9.477 -6.531 1.00 95.75 127 LEU A N 1
ATOM 1034 C CA . LEU A 1 127 ? -14.931 8.114 -6.195 1.00 95.75 127 LEU A CA 1
ATOM 1035 C C . LEU A 1 127 ? -15.138 7.816 -4.701 1.00 95.75 127 LEU A C 1
ATOM 1037 O O . LEU A 1 127 ? -14.795 8.650 -3.856 1.00 95.75 127 LEU A O 1
ATOM 1041 N N . PRO A 1 128 ? -15.652 6.625 -4.339 1.00 96.25 128 PRO A N 1
ATOM 1042 C CA . PRO A 1 128 ? -15.764 6.231 -2.942 1.00 96.25 128 PRO A CA 1
ATOM 1043 C C . PRO A 1 128 ? -14.371 6.023 -2.347 1.00 96.25 128 PRO A C 1
ATOM 1045 O O . PRO A 1 128 ? -13.524 5.349 -2.930 1.00 96.25 128 PRO A O 1
ATOM 1048 N N . THR A 1 129 ? -14.135 6.594 -1.170 1.00 95.38 129 THR A N 1
ATOM 1049 C CA . THR A 1 129 ? -12.887 6.411 -0.410 1.00 95.38 129 THR A CA 1
ATOM 1050 C C . THR A 1 129 ? -13.107 5.688 0.912 1.00 95.38 129 THR A C 1
ATOM 1052 O O . THR A 1 129 ? -12.164 5.115 1.454 1.00 95.38 129 THR A O 1
ATOM 1055 N N . LYS A 1 130 ? -14.348 5.677 1.409 1.00 96.62 130 LYS A N 1
ATOM 1056 C CA . LYS A 1 130 ? -14.770 4.904 2.573 1.00 96.62 130 LYS A CA 1
ATOM 1057 C C . LYS A 1 130 ? -15.299 3.541 2.109 1.00 96.62 130 LYS A C 1
ATOM 1059 O O . LYS A 1 130 ? -16.213 3.529 1.284 1.00 96.62 130 LYS A O 1
ATOM 1064 N N . PRO A 1 131 ? -14.761 2.430 2.635 1.00 96.12 131 PRO A N 1
ATOM 1065 C CA . PRO A 1 131 ? -15.291 1.099 2.383 1.00 96.12 131 PRO A CA 1
ATOM 1066 C C . PRO A 1 131 ? -16.777 0.946 2.721 1.00 96.12 131 PRO A C 1
ATOM 1068 O O . PRO A 1 131 ? -17.260 1.557 3.681 1.00 96.12 131 PRO A O 1
ATOM 1071 N N . ASN A 1 132 ? -17.481 0.129 1.939 1.00 87.62 132 ASN A N 1
ATOM 1072 C CA . ASN A 1 132 ? -18.882 -0.204 2.167 1.00 87.62 132 ASN A CA 1
ATOM 1073 C C . ASN A 1 132 ? -18.989 -1.354 3.183 1.00 87.62 132 ASN A C 1
ATOM 1075 O O . ASN A 1 132 ? -18.198 -2.294 3.159 1.00 87.62 132 ASN A O 1
ATOM 1079 N N . THR A 1 133 ? -19.970 -1.271 4.077 1.00 90.19 133 THR A N 1
ATOM 1080 C CA . THR A 1 133 ? -20.281 -2.294 5.089 1.00 90.19 133 THR A CA 1
ATOM 1081 C C . THR A 1 133 ? -21.669 -2.909 4.900 1.00 90.19 133 THR A C 1
ATOM 1083 O O . THR A 1 133 ? -22.116 -3.664 5.754 1.00 90.19 133 THR A O 1
ATOM 1086 N N . ASP A 1 134 ? -22.359 -2.578 3.807 1.00 92.56 134 ASP A N 1
ATOM 1087 C CA . ASP A 1 134 ? -23.736 -3.014 3.549 1.00 92.56 134 ASP A CA 1
ATOM 1088 C C . ASP A 1 134 ? -23.805 -4.375 2.826 1.00 92.56 134 ASP A C 1
ATOM 1090 O O . ASP A 1 134 ? -24.858 -5.012 2.792 1.00 92.56 134 ASP A O 1
ATOM 1094 N N . ASP A 1 135 ? -22.693 -4.839 2.245 1.00 93.75 135 ASP A N 1
ATOM 1095 C CA . ASP A 1 135 ? -22.594 -6.161 1.617 1.00 93.75 135 ASP A CA 1
ATOM 1096 C C . ASP A 1 135 ? -22.427 -7.249 2.688 1.00 93.75 135 ASP A C 1
ATOM 1098 O O . ASP A 1 135 ? -21.322 -7.534 3.151 1.00 93.75 135 ASP A O 1
ATOM 1102 N N . VAL A 1 136 ? -23.552 -7.854 3.073 1.00 95.19 136 VAL A N 1
ATOM 1103 C CA . VAL A 1 136 ? -23.627 -8.864 4.138 1.00 95.19 136 VAL A CA 1
ATOM 1104 C C . VAL A 1 136 ? -22.683 -10.038 3.885 1.00 95.19 136 VAL A C 1
ATOM 1106 O O . VAL A 1 136 ? -21.942 -10.428 4.783 1.00 95.19 136 VAL A O 1
ATOM 1109 N N . HIS A 1 137 ? -22.666 -10.577 2.664 1.00 95.44 137 HIS A N 1
ATOM 1110 C CA . HIS A 1 137 ? -21.844 -11.743 2.353 1.00 95.44 137 HIS A CA 1
ATOM 1111 C C . HIS A 1 137 ? -20.354 -11.404 2.445 1.00 95.44 137 HIS A C 1
ATOM 1113 O O . HIS A 1 137 ? -19.570 -12.143 3.042 1.00 95.44 137 HIS A O 1
ATOM 1119 N N . ARG A 1 138 ? -19.955 -10.244 1.915 1.00 94.94 138 ARG A N 1
ATOM 1120 C CA . ARG A 1 138 ? -18.573 -9.779 2.027 1.00 94.94 138 ARG A CA 1
ATOM 1121 C C . ARG A 1 138 ? -18.158 -9.585 3.485 1.00 94.94 138 ARG A C 1
ATOM 1123 O O . ARG A 1 138 ? -17.053 -9.986 3.854 1.00 94.94 138 ARG A O 1
ATOM 1130 N N . GLU A 1 139 ? -19.016 -8.991 4.311 1.00 95.25 139 GLU A N 1
ATOM 1131 C CA . GLU A 1 139 ? -18.734 -8.793 5.735 1.00 95.25 139 GLU A CA 1
ATOM 1132 C C . GLU A 1 139 ? -18.585 -10.127 6.483 1.00 95.25 139 GLU A C 1
ATOM 1134 O O . GLU A 1 139 ? -17.672 -10.258 7.300 1.00 95.25 139 GLU A O 1
ATOM 1139 N N . GLU A 1 140 ? -19.394 -11.141 6.161 1.00 95.06 140 GLU A N 1
ATOM 1140 C CA . GLU A 1 140 ? -19.259 -12.496 6.715 1.00 95.06 140 GLU A CA 1
ATOM 1141 C C . GLU A 1 140 ? -17.904 -13.129 6.366 1.00 95.06 140 GLU A C 1
ATOM 1143 O O . GLU A 1 140 ? -17.229 -13.683 7.242 1.00 95.06 140 GLU A O 1
ATOM 1148 N N . VAL A 1 141 ? -17.457 -13.001 5.111 1.00 95.88 141 VAL A N 1
ATOM 1149 C CA . VAL A 1 141 ? -16.144 -13.509 4.676 1.00 95.88 141 VAL A CA 1
ATOM 1150 C C . VAL A 1 141 ? -15.008 -12.775 5.395 1.00 95.88 141 VAL A C 1
ATOM 1152 O O . VAL A 1 141 ? -14.073 -13.409 5.892 1.00 95.88 141 VAL A O 1
ATOM 1155 N N . ILE A 1 142 ? -15.090 -11.443 5.501 1.00 95.62 142 ILE A N 1
ATOM 1156 C CA . ILE A 1 142 ? -14.098 -10.628 6.218 1.00 95.62 142 ILE A CA 1
ATOM 1157 C C . ILE A 1 142 ? -14.022 -11.038 7.690 1.00 95.62 142 ILE A C 1
ATOM 1159 O O . ILE A 1 142 ? -12.921 -11.226 8.213 1.00 95.62 142 ILE A O 1
ATOM 1163 N N . GLN A 1 143 ? -15.169 -11.185 8.355 1.00 95.00 143 GLN A N 1
ATOM 1164 C CA . GLN A 1 143 ? -15.244 -11.591 9.756 1.00 95.00 143 GLN A CA 1
ATOM 1165 C C . GLN A 1 143 ? -14.631 -12.983 9.955 1.00 95.00 143 GLN A C 1
ATOM 1167 O O . GLN A 1 143 ? -13.785 -13.159 10.831 1.00 95.00 143 GLN A O 1
ATOM 1172 N N . SER A 1 144 ? -14.975 -13.944 9.091 1.00 94.50 144 SER A N 1
ATOM 1173 C CA . SER A 1 144 ? -14.411 -15.297 9.126 1.00 94.50 144 SER A CA 1
ATOM 1174 C C . SER A 1 144 ? -12.884 -15.292 9.002 1.00 94.50 144 SER A C 1
ATOM 1176 O O . SER A 1 144 ? -12.189 -15.974 9.757 1.00 94.50 144 SER A O 1
ATOM 1178 N N . GLU A 1 145 ? -12.329 -14.501 8.080 1.00 95.19 145 GLU A N 1
ATOM 1179 C CA . GLU A 1 145 ? -10.877 -14.390 7.913 1.00 95.19 145 GLU A CA 1
ATOM 1180 C C . GLU A 1 145 ? -10.200 -13.673 9.094 1.00 95.19 145 GLU A C 1
ATOM 1182 O O . GLU A 1 145 ? -9.137 -14.115 9.544 1.00 95.19 145 GLU A O 1
ATOM 1187 N N . LEU A 1 146 ? -10.803 -12.608 9.637 1.00 94.62 146 LEU A N 1
ATOM 1188 C CA . LEU A 1 146 ? -10.302 -11.921 10.836 1.00 94.62 146 LEU A CA 1
ATOM 1189 C C . LEU A 1 146 ? -10.243 -12.870 12.036 1.00 94.62 146 LEU A C 1
ATOM 1191 O O . LEU A 1 146 ? -9.256 -12.880 12.780 1.00 94.62 146 LEU A O 1
ATOM 1195 N N . ASP A 1 147 ? -11.265 -13.709 12.202 1.00 93.81 147 ASP A N 1
ATOM 1196 C CA . ASP A 1 147 ? -11.334 -14.663 13.301 1.00 93.81 147 ASP A CA 1
ATOM 1197 C C . ASP A 1 147 ? -10.277 -15.760 13.212 1.00 93.81 147 ASP A C 1
ATOM 1199 O O . ASP A 1 147 ? -9.822 -16.231 14.256 1.00 93.81 147 ASP A O 1
ATOM 1203 N N . LYS A 1 148 ? -9.831 -16.125 12.008 1.00 93.56 148 LYS A N 1
ATOM 1204 C CA . LYS A 1 148 ? -8.723 -17.074 11.818 1.00 93.56 148 LYS A CA 1
ATOM 1205 C C . LYS A 1 148 ? -7.366 -16.452 12.139 1.00 93.56 148 LYS A C 1
ATOM 1207 O O . LYS A 1 148 ? -6.489 -17.131 12.662 1.00 93.56 148 LYS A O 1
ATOM 1212 N N . ARG A 1 149 ? -7.177 -15.177 11.792 1.00 92.44 149 ARG A N 1
ATOM 1213 C CA . ARG A 1 149 ? -5.857 -14.527 11.735 1.00 92.44 149 ARG A CA 1
ATOM 1214 C C . ARG A 1 149 ? -5.497 -13.722 12.983 1.00 92.44 149 ARG A C 1
ATOM 1216 O O . ARG A 1 149 ? -4.320 -13.606 13.293 1.00 92.44 149 ARG A O 1
ATOM 1223 N N . LYS A 1 150 ? -6.491 -13.214 13.722 1.00 92.19 150 LYS A N 1
ATOM 1224 C CA . LYS A 1 150 ? -6.324 -12.508 15.012 1.00 92.19 150 LYS A CA 1
ATOM 1225 C C . LYS A 1 150 ? -5.417 -11.260 14.978 1.00 92.19 150 LYS A C 1
ATOM 1227 O O . LYS A 1 150 ? -4.928 -10.835 16.019 1.00 92.19 150 LYS A O 1
ATOM 1232 N N . TYR A 1 151 ? -5.267 -10.624 13.818 1.00 96.44 151 TYR A N 1
ATOM 1233 C CA . TYR A 1 151 ? -4.616 -9.318 13.645 1.00 96.44 151 TYR A CA 1
ATOM 1234 C C . TYR A 1 151 ? -5.494 -8.368 12.827 1.00 96.44 151 TYR A C 1
ATOM 1236 O O . TYR A 1 151 ? -6.528 -8.772 12.293 1.00 96.44 151 TYR A O 1
ATOM 1244 N N . HIS A 1 152 ? -5.096 -7.097 12.735 1.00 97.81 152 HIS A N 1
ATOM 1245 C CA . HIS A 1 152 ? -5.853 -6.097 11.981 1.00 97.81 152 HIS A CA 1
ATOM 1246 C C . HIS A 1 152 ? -5.752 -6.311 10.466 1.00 97.81 152 HIS A C 1
ATOM 1248 O O . HIS A 1 152 ? -4.664 -6.527 9.932 1.00 97.81 152 HIS A O 1
ATOM 1254 N N . PHE A 1 153 ? -6.866 -6.150 9.753 1.00 98.06 153 PHE A N 1
ATOM 1255 C CA . PHE A 1 153 ? -6.847 -5.992 8.292 1.00 98.06 153 PHE A CA 1
ATOM 1256 C C . PHE A 1 153 ? -6.872 -4.520 7.922 1.00 98.06 153 PHE A C 1
ATOM 1258 O O . PHE A 1 153 ? -7.468 -3.719 8.641 1.00 98.06 153 PHE A O 1
ATOM 1265 N N . LEU A 1 154 ? -6.295 -4.168 6.777 1.00 98.56 154 LEU A N 1
ATOM 1266 C CA . LEU A 1 154 ? -6.532 -2.875 6.143 1.00 98.56 154 LEU A CA 1
ATOM 1267 C C . LEU A 1 154 ? -7.732 -2.979 5.202 1.00 98.56 154 LEU A C 1
ATOM 1269 O O . LEU A 1 154 ? -7.892 -3.982 4.515 1.00 98.56 154 LEU A O 1
ATOM 1273 N N . HIS A 1 155 ? -8.562 -1.944 5.150 1.00 98.31 155 HIS A N 1
ATOM 1274 C CA . HIS A 1 155 ? -9.698 -1.858 4.236 1.00 98.31 155 HIS A CA 1
ATOM 1275 C C . HIS A 1 155 ? -9.683 -0.487 3.565 1.00 98.31 155 HIS A C 1
ATOM 1277 O O . HIS A 1 155 ? -9.686 0.538 4.243 1.00 98.31 155 HIS A O 1
ATOM 1283 N N . PHE A 1 156 ? -9.580 -0.442 2.243 1.00 98.50 156 PHE A N 1
ATOM 1284 C CA . PHE A 1 156 ? -9.364 0.819 1.538 1.00 98.50 156 PHE A CA 1
ATOM 1285 C C . PHE A 1 156 ? -9.756 0.718 0.069 1.00 98.50 156 PHE A C 1
ATOM 1287 O O . PHE A 1 156 ? -9.880 -0.373 -0.480 1.00 98.50 156 PHE A O 1
ATOM 1294 N N . PHE A 1 157 ? -9.899 1.871 -0.580 1.00 98.31 157 PHE A N 1
ATOM 1295 C CA . PHE A 1 157 ? -9.969 1.953 -2.033 1.00 98.31 157 PHE A CA 1
ATOM 1296 C C . PHE A 1 157 ? -8.636 2.400 -2.629 1.00 98.31 157 PHE A C 1
ATOM 1298 O O . PHE A 1 157 ? -7.952 3.263 -2.071 1.00 98.31 157 PHE A O 1
ATOM 1305 N N . ALA A 1 158 ? -8.284 1.833 -3.780 1.00 98.06 158 ALA A N 1
ATOM 1306 C CA . ALA A 1 158 ? -7.116 2.238 -4.549 1.00 98.06 158 ALA A CA 1
ATOM 1307 C C . ALA A 1 158 ? -7.272 1.918 -6.040 1.00 98.06 158 ALA A C 1
ATOM 1309 O O . ALA A 1 158 ? -8.099 1.096 -6.439 1.00 98.06 158 ALA A O 1
ATOM 1310 N N . TYR A 1 159 ? -6.426 2.538 -6.866 1.00 98.00 159 TYR A N 1
ATOM 1311 C CA . TYR A 1 159 ? -6.268 2.103 -8.247 1.00 98.00 159 TYR A CA 1
ATOM 1312 C C . TYR A 1 159 ? -5.471 0.804 -8.309 1.00 98.00 159 TYR A C 1
ATOM 1314 O O . TYR A 1 159 ? -4.424 0.666 -7.671 1.00 98.00 159 TYR A O 1
ATOM 1322 N N . THR A 1 160 ? -5.948 -0.120 -9.133 1.00 98.25 160 THR A N 1
ATOM 1323 C CA . THR A 1 160 ? -5.284 -1.386 -9.430 1.00 98.25 160 THR A CA 1
ATOM 1324 C C . THR A 1 160 ? -4.978 -1.502 -10.914 1.00 98.25 160 THR A C 1
ATOM 1326 O O . THR A 1 160 ? -5.684 -0.949 -11.765 1.00 98.25 160 THR A O 1
ATOM 1329 N N . VAL A 1 161 ? -3.894 -2.206 -11.224 1.00 98.19 161 VAL A N 1
ATOM 1330 C CA . VAL A 1 161 ? -3.478 -2.520 -12.593 1.00 98.19 161 VAL A CA 1
ATOM 1331 C C . VAL A 1 161 ? -3.054 -3.975 -12.694 1.00 98.19 161 VAL A C 1
ATOM 1333 O O . VAL A 1 161 ? -2.617 -4.576 -11.710 1.00 98.19 161 VAL A O 1
ATOM 1336 N N . LEU A 1 162 ? -3.144 -4.526 -13.901 1.00 98.12 162 LEU A N 1
ATOM 1337 C CA . LEU A 1 162 ? -2.718 -5.886 -14.194 1.00 98.12 162 LEU A CA 1
ATOM 1338 C C . LEU A 1 162 ? -1.419 -5.887 -15.004 1.00 98.12 162 LEU A C 1
ATOM 1340 O O . LEU A 1 162 ? -1.267 -5.158 -15.987 1.00 98.12 162 LEU A O 1
ATOM 1344 N N . VAL A 1 163 ? -0.485 -6.747 -14.611 1.00 97.50 163 VAL A N 1
ATOM 1345 C CA . VAL A 1 163 ? 0.730 -7.050 -15.380 1.00 97.50 163 VAL A CA 1
ATOM 1346 C C . VAL A 1 163 ? 0.696 -8.494 -15.863 1.00 97.50 163 VAL A C 1
ATOM 1348 O O . VAL A 1 163 ? 0.123 -9.370 -15.214 1.00 97.50 163 VAL A O 1
ATOM 1351 N N . GLN A 1 164 ? 1.308 -8.751 -17.017 1.00 96.81 164 GLN A N 1
ATOM 1352 C CA . GLN A 1 164 ? 1.316 -10.067 -17.652 1.00 96.81 164 GLN A CA 1
ATOM 1353 C C . GLN A 1 164 ? 2.133 -11.081 -16.851 1.00 96.81 164 GLN A C 1
ATOM 1355 O O . GLN A 1 164 ? 1.770 -12.252 -16.777 1.00 96.81 164 GLN A O 1
ATOM 1360 N N . GLY A 1 165 ? 3.241 -10.638 -16.264 1.00 96.69 165 GLY A N 1
ATOM 1361 C CA . GLY A 1 165 ? 4.172 -11.527 -15.589 1.00 96.69 165 GLY A CA 1
ATOM 1362 C C . GLY A 1 165 ? 5.395 -10.796 -15.068 1.00 96.69 165 GLY A C 1
ATOM 1363 O O . GLY A 1 165 ? 5.435 -9.564 -14.984 1.00 96.69 165 GLY A O 1
ATOM 1364 N N . PHE A 1 166 ? 6.415 -11.588 -14.762 1.00 95.62 166 PHE A N 1
ATOM 1365 C CA . PHE A 1 166 ? 7.668 -11.108 -14.207 1.00 95.62 166 PHE A CA 1
ATOM 1366 C C . PHE A 1 166 ? 8.848 -11.562 -15.065 1.00 95.62 166 PHE A C 1
ATOM 1368 O O . PHE A 1 166 ? 8.935 -12.719 -15.468 1.00 95.62 166 PHE A O 1
ATOM 1375 N N . GLY A 1 167 ? 9.762 -10.639 -15.351 1.00 92.69 167 GLY A N 1
ATOM 1376 C CA . GLY A 1 167 ? 11.037 -10.933 -15.994 1.00 92.69 167 GLY A CA 1
ATOM 1377 C C . GLY A 1 167 ? 12.083 -11.376 -14.976 1.00 92.69 167 GLY A C 1
ATOM 1378 O O . GLY A 1 167 ? 11.944 -11.132 -13.777 1.00 92.69 167 GLY A O 1
ATOM 1379 N N . SER A 1 168 ? 13.171 -11.976 -15.454 1.00 87.50 168 SER A N 1
ATOM 1380 C CA . SER A 1 168 ? 14.290 -12.361 -14.592 1.00 87.50 168 SER A CA 1
ATOM 1381 C C . SER A 1 168 ? 14.962 -11.138 -13.950 1.00 87.50 168 SER A C 1
ATOM 1383 O O . SER A 1 168 ? 15.058 -10.081 -14.588 1.00 87.50 168 SER A O 1
ATOM 1385 N N . PRO A 1 169 ? 15.461 -11.265 -12.709 1.00 82.19 169 PRO A N 1
ATOM 1386 C CA . PRO A 1 169 ? 16.272 -10.221 -12.109 1.00 82.19 169 PRO A CA 1
ATOM 1387 C C . PRO A 1 169 ? 17.622 -10.092 -12.843 1.00 82.19 169 PRO A C 1
ATOM 1389 O O . PRO A 1 169 ? 18.083 -11.056 -13.467 1.00 82.19 169 PRO A O 1
ATOM 1392 N N . PRO A 1 170 ? 18.291 -8.927 -12.782 1.00 73.31 170 PRO A N 1
ATOM 1393 C CA . PRO A 1 170 ? 19.612 -8.751 -13.382 1.00 73.31 170 PRO A CA 1
ATOM 1394 C C . PRO A 1 170 ? 20.645 -9.692 -12.736 1.00 73.31 170 PRO A C 1
ATOM 1396 O O . PRO A 1 170 ? 20.749 -9.747 -11.510 1.00 73.31 170 PRO A O 1
ATOM 1399 N N . LYS A 1 171 ? 21.420 -10.423 -13.553 1.00 67.00 171 LYS A N 1
ATOM 1400 C CA . LYS A 1 171 ? 22.357 -11.467 -13.085 1.00 67.00 171 LYS A CA 1
ATOM 1401 C C . LYS A 1 171 ? 23.516 -10.905 -12.239 1.00 67.00 171 LYS A C 1
ATOM 1403 O O . LYS A 1 171 ? 23.824 -11.469 -11.187 1.00 67.00 171 LYS A O 1
ATOM 1408 N N . ASP A 1 172 ? 24.042 -9.738 -12.614 1.00 62.88 172 ASP A N 1
ATOM 1409 C CA . ASP A 1 172 ? 25.330 -9.218 -12.118 1.00 62.88 172 ASP A CA 1
ATOM 1410 C C . ASP A 1 172 ? 25.209 -7.959 -11.255 1.00 62.88 172 ASP A C 1
ATOM 1412 O O . ASP A 1 172 ? 26.034 -7.052 -11.325 1.00 62.88 172 ASP A O 1
ATOM 1416 N N . SER A 1 173 ? 24.157 -7.857 -10.444 1.00 60.88 173 SER A N 1
ATOM 1417 C CA . SER A 1 173 ? 23.995 -6.678 -9.595 1.00 60.88 173 SER A CA 1
ATOM 1418 C C . SER A 1 173 ? 23.483 -7.003 -8.203 1.00 60.88 173 SER A C 1
ATOM 1420 O O . SER A 1 173 ? 22.840 -8.033 -7.983 1.00 60.88 173 SER A O 1
ATOM 1422 N N . GLU A 1 174 ? 23.717 -6.078 -7.274 1.00 55.19 174 GLU A N 1
ATOM 1423 C CA . GLU A 1 174 ? 23.106 -6.081 -5.942 1.00 55.19 174 GLU A CA 1
ATOM 1424 C C . GLU A 1 174 ? 21.557 -6.129 -6.016 1.00 55.19 174 GLU A C 1
ATOM 1426 O O . GLU A 1 174 ? 20.911 -6.606 -5.086 1.00 55.19 174 GLU A O 1
ATOM 1431 N N . TRP A 1 175 ? 20.962 -5.790 -7.176 1.00 56.50 175 TRP A N 1
ATOM 1432 C CA . TRP A 1 175 ? 19.535 -5.922 -7.549 1.00 56.50 175 TRP A CA 1
ATOM 1433 C C . TRP A 1 175 ? 19.072 -7.336 -7.871 1.00 56.50 175 TRP A C 1
ATOM 1435 O O . TRP A 1 175 ? 18.011 -7.515 -8.469 1.00 56.50 175 TRP A O 1
ATOM 1445 N N . ALA A 1 176 ? 19.854 -8.335 -7.496 1.00 59.88 176 ALA A N 1
ATOM 1446 C CA . ALA A 1 176 ? 19.676 -9.755 -7.754 1.00 59.88 176 ALA A CA 1
ATOM 1447 C C . ALA A 1 176 ? 18.269 -10.357 -7.617 1.00 59.88 176 ALA A C 1
ATOM 1449 O O . ALA A 1 176 ? 18.067 -11.509 -7.997 1.00 59.88 176 ALA A O 1
ATOM 1450 N N . MET A 1 177 ? 17.327 -9.642 -7.003 1.00 73.56 177 MET A N 1
ATOM 1451 C CA . MET A 1 177 ? 15.975 -10.103 -6.710 1.00 73.56 177 MET A CA 1
ATOM 1452 C C . MET A 1 177 ? 14.898 -9.036 -6.973 1.00 73.56 177 MET A C 1
ATOM 1454 O O . MET A 1 177 ? 13.792 -9.146 -6.444 1.00 73.56 177 MET A O 1
ATOM 1458 N N . VAL A 1 178 ? 15.201 -8.010 -7.782 1.00 85.44 178 VAL A N 1
ATOM 1459 C CA . VAL A 1 178 ? 14.181 -7.122 -8.365 1.00 85.44 178 VAL A CA 1
ATOM 1460 C C . VAL A 1 178 ? 13.790 -7.668 -9.733 1.00 85.44 178 VAL A C 1
ATOM 1462 O O . VAL A 1 178 ? 14.545 -7.586 -10.702 1.00 85.44 178 VAL A O 1
ATOM 1465 N N . PHE A 1 179 ? 12.593 -8.229 -9.804 1.00 90.38 179 PHE A N 1
ATOM 1466 C CA . PHE A 1 179 ? 12.016 -8.805 -11.006 1.00 90.38 179 PHE A CA 1
ATOM 1467 C C . PHE A 1 179 ? 11.426 -7.697 -11.875 1.00 90.38 179 PHE A C 1
ATOM 1469 O O . PHE A 1 179 ? 10.823 -6.750 -11.371 1.00 90.38 179 PHE A O 1
ATOM 1476 N N . GLY A 1 180 ? 11.601 -7.786 -13.192 1.00 92.56 180 GLY A N 1
ATOM 1477 C CA . GLY A 1 180 ? 10.989 -6.818 -14.103 1.00 92.56 180 GLY A CA 1
ATOM 1478 C C . GLY A 1 180 ? 9.474 -6.999 -14.137 1.00 92.56 180 GLY A C 1
ATOM 1479 O O . GLY A 1 180 ? 9.015 -8.114 -14.345 1.00 92.56 180 GLY A O 1
ATOM 1480 N N . LEU A 1 181 ? 8.698 -5.928 -13.981 1.00 95.94 181 LEU A N 1
ATOM 1481 C CA . LEU A 1 181 ? 7.255 -5.976 -14.244 1.00 95.94 181 LEU A CA 1
ATOM 1482 C C . LEU A 1 181 ? 7.030 -6.004 -15.757 1.00 95.94 181 LEU A C 1
ATOM 1484 O O . LEU A 1 181 ? 7.487 -5.086 -16.442 1.00 95.94 181 LEU A O 1
ATOM 1488 N N . LEU A 1 182 ? 6.362 -7.038 -16.274 1.00 97.00 182 LEU A N 1
ATOM 1489 C CA . LEU A 1 182 ? 6.117 -7.201 -17.708 1.00 97.00 182 LEU A CA 1
ATOM 1490 C C . LEU A 1 182 ? 4.674 -6.835 -18.059 1.00 97.00 182 LEU A C 1
ATOM 1492 O O . LEU A 1 182 ? 3.731 -7.441 -17.554 1.00 97.00 182 LEU A O 1
ATOM 1496 N N . GLY A 1 183 ? 4.514 -5.847 -18.931 1.00 96.69 183 GLY A N 1
ATOM 1497 C CA . GLY A 1 183 ? 3.255 -5.497 -19.574 1.00 96.69 183 GLY A CA 1
ATOM 1498 C C . GLY A 1 183 ? 2.974 -6.337 -20.825 1.00 96.69 183 GLY A C 1
ATOM 1499 O O . GLY A 1 183 ? 3.602 -7.372 -21.055 1.00 96.69 183 GLY A O 1
ATOM 1500 N N . VAL A 1 184 ? 2.045 -5.857 -21.651 1.00 95.94 184 VAL A N 1
ATOM 1501 C CA . VAL A 1 184 ? 1.654 -6.419 -22.949 1.00 95.94 184 VAL A CA 1
ATOM 1502 C C . VAL A 1 184 ? 2.883 -6.645 -23.830 1.00 95.94 184 VAL A C 1
ATOM 1504 O O . VAL A 1 184 ? 3.753 -5.780 -23.957 1.00 95.94 184 VAL A O 1
ATOM 1507 N N . GLY A 1 185 ? 2.959 -7.830 -24.439 1.00 94.62 185 GLY A N 1
ATOM 1508 C CA . GLY A 1 185 ? 4.065 -8.200 -25.325 1.00 94.62 185 GLY A CA 1
ATOM 1509 C C . GLY A 1 185 ? 5.406 -8.350 -24.601 1.00 94.62 185 GLY A C 1
ATOM 1510 O O . GLY A 1 185 ? 6.452 -8.302 -25.241 1.00 94.62 185 GLY A O 1
ATOM 1511 N N . GLY A 1 186 ? 5.398 -8.492 -23.270 1.00 94.44 186 GLY A N 1
ATOM 1512 C CA . GLY A 1 186 ? 6.614 -8.634 -22.470 1.00 94.44 186 GLY A CA 1
ATOM 1513 C C . GLY A 1 186 ? 7.397 -7.333 -22.266 1.00 94.44 186 GLY A C 1
ATOM 1514 O O . GLY A 1 186 ? 8.555 -7.381 -21.846 1.00 94.44 186 GLY A O 1
ATOM 1515 N N . LYS A 1 187 ? 6.809 -6.160 -22.546 1.00 95.81 187 LYS A N 1
ATOM 1516 C CA . LYS A 1 187 ? 7.494 -4.875 -22.340 1.00 95.81 187 LYS A CA 1
ATOM 1517 C C . LYS A 1 187 ? 7.749 -4.632 -20.851 1.00 95.81 187 LYS A C 1
ATOM 1519 O O . LYS A 1 187 ? 6.855 -4.776 -20.025 1.00 95.81 187 LYS A O 1
ATOM 1524 N N . LYS A 1 188 ? 8.971 -4.233 -20.491 1.00 95.00 188 LYS A N 1
ATOM 1525 C CA . LYS A 1 188 ? 9.332 -3.935 -19.098 1.00 95.00 188 LYS A CA 1
ATOM 1526 C C . LYS A 1 188 ? 8.757 -2.582 -18.665 1.00 95.00 188 LYS A C 1
ATOM 1528 O O . LYS A 1 188 ? 9.194 -1.546 -19.158 1.00 95.00 188 LYS A O 1
ATOM 1533 N N . CYS A 1 189 ? 7.841 -2.600 -17.703 1.00 95.38 189 CYS A N 1
ATOM 1534 C CA . CYS A 1 189 ? 7.123 -1.422 -17.204 1.00 95.38 189 CYS A CA 1
ATOM 1535 C C . CYS A 1 189 ? 7.637 -0.919 -15.844 1.00 95.38 189 CYS A C 1
ATOM 1537 O O . CYS A 1 189 ? 7.283 0.172 -15.404 1.00 95.38 189 CYS A O 1
ATOM 1539 N N . GLY A 1 190 ? 8.472 -1.700 -15.159 1.00 93.12 190 GLY A N 1
ATOM 1540 C CA . GLY A 1 190 ? 8.937 -1.367 -13.817 1.00 93.12 190 GLY A CA 1
ATOM 1541 C C . GLY A 1 190 ? 9.752 -2.484 -13.181 1.00 93.12 190 GLY A C 1
ATOM 1542 O O . GLY A 1 190 ? 10.317 -3.336 -13.879 1.00 93.12 190 GLY A O 1
ATOM 1543 N N . GLY A 1 191 ? 9.807 -2.476 -11.855 1.00 91.38 191 GLY A N 1
ATOM 1544 C CA . GLY A 1 191 ? 10.518 -3.470 -11.063 1.00 91.38 191 GLY A CA 1
ATOM 1545 C C . GLY A 1 191 ? 9.762 -3.793 -9.785 1.00 91.38 191 GLY A C 1
ATOM 1546 O O . GLY A 1 191 ? 9.158 -2.910 -9.184 1.00 91.38 191 GLY A O 1
ATOM 1547 N N . ILE A 1 192 ? 9.802 -5.050 -9.360 1.00 92.50 192 ILE A N 1
ATOM 1548 C CA . ILE A 1 192 ? 9.182 -5.490 -8.118 1.00 92.50 192 ILE A CA 1
ATOM 1549 C C . ILE A 1 192 ? 10.101 -6.410 -7.346 1.00 92.50 192 ILE A C 1
ATOM 1551 O O . ILE A 1 192 ? 10.778 -7.270 -7.910 1.00 92.50 192 ILE A O 1
ATOM 1555 N N . LYS A 1 193 ? 10.108 -6.234 -6.032 1.00 90.25 193 LYS A N 1
ATOM 1556 C CA . LYS A 1 193 ? 10.735 -7.163 -5.121 1.00 90.25 193 LYS A CA 1
ATOM 1557 C C . LYS A 1 193 ? 9.657 -7.997 -4.444 1.00 90.25 193 LYS A C 1
ATOM 1559 O O . LYS A 1 193 ? 8.765 -7.448 -3.803 1.00 90.25 193 LYS A O 1
ATOM 1564 N N . PHE A 1 194 ? 9.777 -9.315 -4.547 1.00 91.06 194 PHE A N 1
ATOM 1565 C CA . PHE A 1 194 ? 8.918 -10.221 -3.793 1.00 91.06 194 PHE A CA 1
ATOM 1566 C C . PHE A 1 194 ? 9.330 -10.265 -2.325 1.00 91.06 194 PHE A C 1
ATOM 1568 O O . PHE A 1 194 ? 10.519 -10.354 -2.010 1.00 91.06 194 PHE A O 1
ATOM 1575 N N . ASP A 1 195 ? 8.338 -10.262 -1.439 1.00 90.62 195 ASP A N 1
ATOM 1576 C CA . ASP A 1 195 ? 8.558 -10.446 -0.004 1.00 90.62 195 ASP A CA 1
ATOM 1577 C C . ASP A 1 195 ? 9.009 -11.886 0.293 1.00 90.62 195 ASP A C 1
ATOM 1579 O O . ASP A 1 195 ? 9.852 -12.123 1.158 1.00 90.62 195 ASP A O 1
ATOM 1583 N N . ASN A 1 196 ? 8.510 -12.852 -0.488 1.00 89.81 196 ASN A N 1
ATOM 1584 C CA . ASN A 1 196 ? 8.999 -14.226 -0.516 1.00 89.81 196 ASN A CA 1
ATOM 1585 C C . ASN A 1 196 ? 8.948 -14.795 -1.950 1.00 89.81 196 ASN A C 1
ATOM 1587 O O . ASN A 1 196 ? 7.868 -15.163 -2.417 1.00 89.81 196 ASN A O 1
ATOM 1591 N N . PRO A 1 197 ? 10.095 -14.919 -2.645 1.00 88.12 197 PRO A N 1
ATOM 1592 C CA . PRO A 1 197 ? 10.149 -15.437 -4.013 1.00 88.12 197 PRO A CA 1
ATOM 1593 C C . PRO A 1 197 ? 9.588 -16.850 -4.180 1.00 88.12 197 PRO A C 1
ATOM 1595 O O . PRO A 1 197 ? 9.003 -17.131 -5.220 1.00 88.12 197 PRO A O 1
ATOM 1598 N N . LYS A 1 198 ? 9.694 -17.718 -3.161 1.00 88.69 198 LYS A N 1
ATOM 1599 C CA . LYS A 1 198 ? 9.183 -19.099 -3.235 1.00 88.69 198 LYS A CA 1
ATOM 1600 C C . LYS A 1 198 ? 7.668 -19.146 -3.425 1.00 88.69 198 LYS A C 1
ATOM 1602 O O . LYS A 1 198 ? 7.156 -20.037 -4.089 1.00 88.69 198 LYS A O 1
ATOM 1607 N N . LEU A 1 199 ? 6.948 -18.159 -2.884 1.00 90.00 199 LEU A N 1
ATOM 1608 C CA . LEU A 1 199 ? 5.500 -18.030 -3.089 1.00 90.00 199 LEU A CA 1
ATOM 1609 C C . LEU A 1 199 ? 5.143 -17.597 -4.519 1.00 90.00 199 LEU A C 1
ATOM 1611 O O . LEU A 1 199 ? 3.979 -17.671 -4.900 1.00 90.00 199 LEU A O 1
ATOM 1615 N N . MET A 1 200 ? 6.130 -17.145 -5.296 1.00 92.19 200 MET A N 1
ATOM 1616 C CA . MET A 1 200 ? 5.949 -16.606 -6.642 1.00 92.19 200 MET A CA 1
ATOM 1617 C C . MET A 1 200 ? 6.495 -17.516 -7.751 1.00 92.19 200 MET A C 1
ATOM 1619 O O . MET A 1 200 ? 6.168 -17.277 -8.908 1.00 92.19 200 MET A O 1
ATOM 1623 N N . GLU A 1 201 ? 7.270 -18.564 -7.440 1.00 88.12 201 GLU A N 1
ATOM 1624 C CA . GLU A 1 201 ? 7.950 -19.424 -8.433 1.00 88.12 201 GLU A CA 1
ATOM 1625 C C . GLU A 1 201 ? 7.011 -20.024 -9.492 1.00 88.12 201 GLU A C 1
ATOM 1627 O O . GLU A 1 201 ? 7.391 -20.140 -10.653 1.00 88.12 201 GLU A O 1
ATOM 1632 N N . ASN A 1 202 ? 5.773 -20.348 -9.113 1.00 86.94 202 ASN A N 1
ATOM 1633 C CA . ASN A 1 202 ? 4.768 -20.942 -10.003 1.00 86.94 202 ASN A CA 1
ATOM 1634 C C . ASN A 1 202 ? 3.523 -20.062 -10.176 1.00 86.94 202 ASN A C 1
ATOM 1636 O O . ASN A 1 202 ? 2.493 -20.527 -10.672 1.00 86.94 202 ASN A O 1
ATOM 1640 N N . ALA A 1 203 ? 3.585 -18.805 -9.735 1.00 89.81 203 ALA A N 1
ATOM 1641 C CA . ALA A 1 203 ? 2.456 -17.899 -9.847 1.00 89.81 203 ALA A CA 1
ATOM 1642 C C . ALA A 1 203 ? 2.208 -17.583 -11.328 1.00 89.81 203 ALA A C 1
ATOM 1644 O O . ALA A 1 203 ? 3.035 -16.962 -11.992 1.00 89.81 203 ALA A O 1
ATOM 1645 N N . LYS A 1 204 ? 1.056 -18.014 -11.848 1.00 91.25 204 LYS A N 1
ATOM 1646 C CA . LYS A 1 204 ? 0.619 -17.678 -13.206 1.00 91.25 204 LYS A CA 1
ATOM 1647 C C . LYS A 1 204 ? -0.046 -16.303 -13.199 1.00 91.25 204 LYS A C 1
ATOM 1649 O O . LYS A 1 204 ? -0.793 -15.989 -12.275 1.00 91.25 204 LYS A O 1
ATOM 1654 N N . GLY A 1 205 ? 0.247 -15.502 -14.220 1.00 91.56 205 GLY A N 1
ATOM 1655 C CA . GLY A 1 205 ? -0.395 -14.208 -14.423 1.00 91.56 205 GLY A CA 1
ATOM 1656 C C . GLY A 1 205 ? -1.849 -14.327 -14.913 1.00 91.56 205 GLY A C 1
ATOM 1657 O O . GLY A 1 205 ? -2.313 -15.433 -15.209 1.00 91.56 205 GLY A O 1
ATOM 1658 N N . PRO A 1 206 ? -2.558 -13.193 -15.050 1.00 96.06 206 PRO A N 1
ATOM 1659 C CA . PRO A 1 206 ? -2.079 -11.842 -14.751 1.00 96.06 206 PRO A CA 1
ATOM 1660 C C . PRO A 1 206 ? -1.911 -11.598 -13.245 1.00 96.06 206 PRO A C 1
ATOM 1662 O O . PRO A 1 206 ? -2.541 -12.258 -12.422 1.00 96.06 206 PRO A O 1
ATOM 1665 N N . HIS A 1 207 ? -1.055 -10.642 -12.886 1.00 97.62 207 HIS A N 1
ATOM 1666 C CA . HIS A 1 207 ? -0.812 -10.259 -11.493 1.00 97.62 207 HIS A CA 1
ATOM 1667 C C . HIS A 1 207 ? -1.341 -8.858 -11.211 1.00 97.62 207 HIS A C 1
ATOM 1669 O O . HIS A 1 207 ? -1.147 -7.948 -12.019 1.00 97.62 207 HIS A O 1
ATOM 1675 N N . GLU A 1 208 ? -1.981 -8.690 -10.057 1.00 98.19 208 GLU A N 1
ATOM 1676 C CA . GLU A 1 208 ? -2.626 -7.441 -9.660 1.00 98.19 208 GLU A CA 1
ATOM 1677 C C . GLU A 1 208 ? -1.709 -6.605 -8.769 1.00 98.19 208 GLU A C 1
ATOM 1679 O O . GLU A 1 208 ? -1.171 -7.071 -7.761 1.00 98.19 208 GLU A O 1
ATOM 1684 N N . LEU A 1 209 ? -1.527 -5.350 -9.170 1.00 98.50 209 LEU A N 1
ATOM 1685 C CA . LEU A 1 209 ? -0.742 -4.362 -8.452 1.00 98.50 209 LEU A CA 1
ATOM 1686 C C . LEU A 1 209 ? -1.660 -3.249 -7.964 1.00 98.50 209 LEU A C 1
ATOM 1688 O O . LEU A 1 209 ? -2.401 -2.665 -8.752 1.00 98.50 209 LEU A O 1
ATOM 1692 N N . VAL A 1 210 ? -1.548 -2.902 -6.690 1.00 98.56 210 VAL A N 1
ATOM 1693 C CA . VAL A 1 210 ? -2.139 -1.693 -6.118 1.00 98.56 210 VAL A CA 1
ATOM 1694 C C . VAL A 1 210 ? -1.186 -0.532 -6.360 1.00 98.56 210 VAL A C 1
ATOM 1696 O O . VAL A 1 210 ? -0.017 -0.613 -5.983 1.00 98.56 210 VAL A O 1
ATOM 1699 N N . LEU A 1 211 ? -1.665 0.557 -6.957 1.00 97.75 211 LEU A N 1
ATOM 1700 C CA . LEU A 1 211 ? -0.904 1.798 -7.077 1.00 97.75 211 LEU A CA 1
ATOM 1701 C C . LEU A 1 211 ? -0.988 2.544 -5.741 1.00 97.75 211 LEU A C 1
ATOM 1703 O O . LEU A 1 211 ? -2.057 2.995 -5.358 1.00 97.75 211 LEU A O 1
ATOM 1707 N N . LEU A 1 212 ? 0.110 2.697 -5.011 1.00 96.75 212 LEU A N 1
ATOM 1708 C CA . LEU A 1 212 ? 0.088 3.300 -3.672 1.00 96.75 212 LEU A CA 1
ATOM 1709 C C . LEU A 1 212 ? 0.165 4.828 -3.722 1.00 96.75 212 LEU A C 1
ATOM 1711 O O . LEU A 1 212 ? -0.607 5.539 -3.08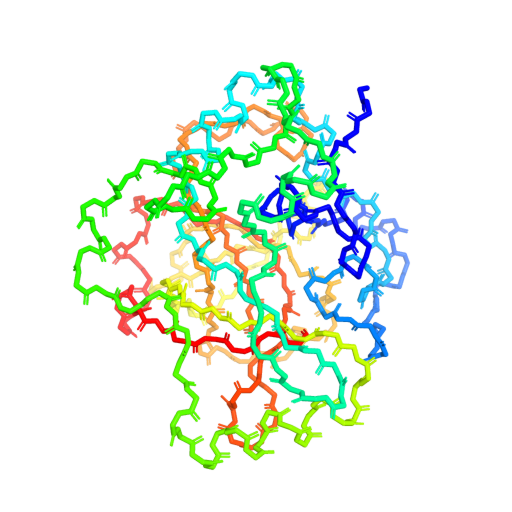7 1.00 96.75 212 LEU A O 1
ATOM 1715 N N . SER A 1 213 ? 1.120 5.347 -4.489 1.00 94.19 213 SER A N 1
ATOM 1716 C CA . SER A 1 213 ? 1.430 6.779 -4.516 1.00 94.19 213 SER A CA 1
ATOM 1717 C C . SER A 1 213 ? 2.287 7.115 -5.725 1.00 94.19 213 SER A C 1
ATOM 1719 O O . SER A 1 213 ? 3.037 6.260 -6.200 1.00 94.19 213 SER A O 1
ATOM 1721 N N . LYS A 1 214 ? 2.208 8.356 -6.202 1.00 92.44 214 LYS A N 1
ATOM 1722 C CA . LYS A 1 214 ? 3.113 8.860 -7.243 1.00 92.44 214 LYS A CA 1
ATOM 1723 C C . LYS A 1 214 ? 4.461 9.248 -6.642 1.00 92.44 214 LYS A C 1
ATOM 1725 O O . LYS A 1 214 ? 4.555 9.659 -5.488 1.00 92.44 214 LYS A O 1
ATOM 1730 N N . MET A 1 215 ? 5.501 9.196 -7.455 1.00 86.31 215 MET A N 1
ATOM 1731 C CA . MET A 1 215 ? 6.804 9.746 -7.126 1.00 86.31 215 MET A CA 1
ATOM 1732 C C . MET A 1 215 ? 7.427 10.323 -8.391 1.00 86.31 215 MET A C 1
ATOM 1734 O O . MET A 1 215 ? 7.530 9.642 -9.410 1.00 86.31 215 MET A O 1
ATOM 1738 N N . ASP A 1 216 ? 7.834 11.588 -8.327 1.00 72.69 216 ASP A N 1
ATOM 1739 C CA . ASP A 1 216 ? 8.419 12.265 -9.486 1.00 72.69 216 ASP A CA 1
ATOM 1740 C C . ASP A 1 216 ? 9.936 12.058 -9.510 1.00 72.69 216 ASP A C 1
ATOM 1742 O O . ASP A 1 216 ? 10.507 11.823 -10.573 1.00 72.69 216 ASP A O 1
ATOM 1746 N N . ARG A 1 217 ? 10.575 12.139 -8.332 1.00 62.72 217 ARG A N 1
ATOM 1747 C CA . ARG A 1 217 ? 11.998 11.877 -8.085 1.00 62.72 217 ARG A CA 1
ATOM 1748 C C . ARG A 1 217 ? 12.180 11.492 -6.624 1.00 62.72 217 ARG A C 1
ATOM 1750 O O . ARG A 1 217 ? 11.588 12.120 -5.750 1.00 62.72 217 ARG A O 1
ATOM 1757 N N . TYR A 1 218 ? 13.026 10.506 -6.369 1.00 61.34 218 TYR A N 1
ATOM 1758 C CA . TYR A 1 218 ? 13.618 10.337 -5.052 1.00 61.34 218 TYR A CA 1
ATOM 1759 C C . TYR A 1 218 ? 15.017 9.773 -5.219 1.00 61.34 218 TYR A C 1
ATOM 1761 O O . TYR A 1 218 ? 15.198 8.697 -5.796 1.00 61.34 218 TYR A O 1
ATOM 1769 N N . ASP A 1 219 ? 16.002 10.532 -4.764 1.00 53.53 219 ASP A N 1
ATOM 1770 C CA . ASP A 1 219 ? 17.383 10.093 -4.804 1.00 53.53 219 ASP A CA 1
ATOM 1771 C C . ASP A 1 219 ? 17.575 8.981 -3.769 1.00 53.53 219 ASP A C 1
ATOM 1773 O O . ASP A 1 219 ? 17.095 9.076 -2.641 1.00 53.53 219 ASP A O 1
ATOM 1777 N N . LYS A 1 220 ? 18.292 7.920 -4.158 1.00 53.97 220 LYS A N 1
ATOM 1778 C CA . LYS A 1 220 ? 18.810 6.896 -3.236 1.00 53.97 220 LYS A CA 1
ATOM 1779 C C . LYS A 1 220 ? 17.766 5.956 -2.607 1.00 53.97 220 LYS A C 1
ATOM 1781 O O . LYS A 1 220 ? 18.110 5.238 -1.670 1.00 53.97 220 LYS A O 1
ATOM 1786 N N . PHE A 1 221 ? 16.532 5.893 -3.138 1.00 50.84 221 PHE A N 1
ATOM 1787 C CA . PHE A 1 221 ? 15.438 5.037 -2.620 1.00 50.84 221 PHE A CA 1
ATOM 1788 C C . PHE A 1 221 ? 15.896 3.604 -2.317 1.00 50.84 221 PHE A C 1
ATOM 1790 O O . PHE A 1 221 ? 15.531 3.010 -1.308 1.00 50.84 221 PHE A O 1
ATOM 1797 N N . PHE A 1 222 ? 16.726 3.055 -3.197 1.00 50.84 222 PHE A N 1
ATOM 1798 C CA . PHE A 1 222 ? 17.211 1.692 -3.103 1.00 50.84 222 PHE A CA 1
ATOM 1799 C C . PHE A 1 222 ? 18.724 1.621 -2.823 1.00 50.84 222 PHE A C 1
ATOM 1801 O O . PHE A 1 222 ? 19.406 0.771 -3.387 1.00 50.84 222 PHE A O 1
ATOM 1808 N N . ASN A 1 223 ? 19.252 2.498 -1.960 1.00 48.75 223 ASN A N 1
ATOM 1809 C CA . ASN A 1 223 ? 20.695 2.747 -1.829 1.00 48.75 223 ASN A CA 1
ATOM 1810 C C . ASN A 1 223 ? 21.232 3.570 -3.019 1.00 48.75 223 ASN A C 1
ATOM 1812 O O . ASN A 1 223 ? 20.633 3.623 -4.095 1.00 48.75 223 ASN A O 1
ATOM 1816 N N . ASP A 1 224 ? 22.339 4.271 -2.798 1.00 44.34 224 ASP A N 1
ATOM 1817 C CA . ASP A 1 224 ? 22.784 5.473 -3.517 1.00 44.34 224 ASP A CA 1
ATOM 1818 C C . ASP A 1 224 ? 23.068 5.322 -5.027 1.00 44.34 224 ASP A C 1
ATOM 1820 O O . ASP A 1 224 ? 23.406 6.292 -5.704 1.00 44.34 224 ASP A O 1
ATOM 1824 N N . SER A 1 225 ? 22.916 4.122 -5.583 1.00 48.09 225 SER A N 1
ATOM 1825 C CA . SER A 1 225 ? 23.339 3.764 -6.939 1.00 48.09 225 SER A CA 1
ATOM 1826 C C . SER A 1 225 ? 22.253 3.913 -8.009 1.00 48.09 225 SER A C 1
ATOM 1828 O O . SER A 1 225 ? 22.563 3.812 -9.195 1.00 48.09 225 SER A O 1
ATOM 1830 N N . ILE A 1 226 ? 20.985 4.135 -7.633 1.00 50.31 226 ILE A N 1
ATOM 1831 C CA . ILE A 1 226 ? 19.887 4.320 -8.594 1.00 50.31 226 ILE A CA 1
ATOM 1832 C C . ILE A 1 226 ? 19.100 5.592 -8.279 1.00 50.31 226 ILE A C 1
ATOM 1834 O O . ILE A 1 226 ? 18.254 5.633 -7.388 1.00 50.31 226 ILE A O 1
ATOM 1838 N N . SER A 1 227 ? 19.352 6.631 -9.076 1.00 58.19 227 SER A N 1
ATOM 1839 C CA . SER A 1 227 ? 18.449 7.773 -9.217 1.00 58.19 227 SER A CA 1
ATOM 1840 C C . SER A 1 227 ? 17.522 7.498 -10.401 1.00 58.19 227 SER A C 1
ATOM 1842 O O . SER A 1 227 ? 17.939 7.494 -11.564 1.00 58.19 227 SER A O 1
ATOM 1844 N N . HIS A 1 228 ? 16.248 7.224 -10.119 1.00 66.75 228 HIS A N 1
ATOM 1845 C CA . HIS A 1 228 ? 15.232 7.175 -11.164 1.00 66.75 228 HIS A CA 1
ATOM 1846 C C . HIS A 1 228 ? 14.805 8.606 -11.496 1.00 66.75 228 HIS A C 1
ATOM 1848 O O . HIS A 1 228 ? 14.022 9.219 -10.778 1.00 66.75 228 HIS A O 1
ATOM 1854 N N . LYS A 1 229 ? 15.298 9.132 -12.622 1.00 72.38 229 LYS A N 1
ATOM 1855 C CA . LYS A 1 229 ? 14.847 10.430 -13.163 1.00 72.38 229 LYS A CA 1
ATOM 1856 C C . LYS A 1 229 ? 13.424 10.383 -13.739 1.00 72.38 229 LYS A C 1
ATOM 1858 O O . LYS A 1 229 ? 12.850 11.429 -14.028 1.00 72.38 229 LYS A O 1
ATOM 1863 N N . ARG A 1 230 ? 12.894 9.175 -13.964 1.00 85.44 230 ARG A N 1
ATOM 1864 C CA . ARG A 1 230 ? 11.574 8.923 -14.555 1.00 85.44 230 ARG A CA 1
ATOM 1865 C C . ARG A 1 230 ? 10.519 8.844 -13.451 1.00 85.44 230 ARG A C 1
ATOM 1867 O O . ARG A 1 230 ? 10.735 8.064 -12.527 1.00 85.44 230 ARG A O 1
ATOM 1874 N N . PRO A 1 231 ? 9.387 9.559 -13.564 1.00 90.31 231 PRO A N 1
ATOM 1875 C CA . PRO A 1 231 ? 8.277 9.419 -12.631 1.00 90.31 231 PRO A CA 1
ATOM 1876 C C . PRO A 1 231 ? 7.715 7.993 -12.604 1.00 90.31 231 PRO A C 1
ATOM 1878 O O . PRO A 1 231 ? 7.607 7.327 -13.640 1.00 90.31 231 PRO A O 1
ATOM 1881 N N . TYR A 1 232 ? 7.315 7.533 -11.424 1.00 92.44 232 TYR A N 1
ATOM 1882 C CA . TYR A 1 232 ? 6.739 6.205 -11.220 1.00 92.44 232 TYR A CA 1
ATOM 1883 C C . TYR A 1 232 ? 5.663 6.205 -10.125 1.00 92.44 232 TYR A C 1
ATOM 1885 O O . TYR A 1 232 ? 5.515 7.160 -9.363 1.00 92.44 232 TYR A O 1
ATOM 1893 N N . TYR A 1 233 ? 4.894 5.124 -10.053 1.00 94.44 233 TYR A N 1
ATOM 1894 C CA . TYR A 1 233 ? 4.066 4.782 -8.905 1.00 94.44 233 TYR A CA 1
ATOM 1895 C C . TYR A 1 233 ? 4.819 3.820 -8.000 1.00 94.44 233 TYR A C 1
ATOM 1897 O O . TYR A 1 233 ? 5.408 2.864 -8.503 1.00 94.44 233 TYR A O 1
ATOM 1905 N N . TRP A 1 234 ? 4.742 4.014 -6.684 1.00 93.81 234 TRP A N 1
ATOM 1906 C CA . TRP A 1 234 ? 4.916 2.899 -5.753 1.00 93.81 234 TRP A CA 1
ATOM 1907 C C . TRP A 1 234 ? 3.797 1.904 -5.978 1.00 93.81 234 TRP A C 1
ATOM 1909 O O . TRP A 1 234 ? 2.637 2.303 -6.102 1.00 93.81 234 TRP A O 1
ATOM 1919 N N . VAL A 1 235 ? 4.143 0.623 -6.026 1.00 96.69 235 VAL A N 1
ATOM 1920 C CA . VAL A 1 235 ? 3.168 -0.443 -6.215 1.00 96.69 235 VAL A CA 1
ATOM 1921 C C . VAL A 1 235 ? 3.321 -1.535 -5.175 1.00 96.69 235 VAL A C 1
ATOM 1923 O O . VAL A 1 235 ? 4.430 -1.849 -4.739 1.00 96.69 235 VAL A O 1
ATOM 1926 N N . MET A 1 236 ? 2.191 -2.133 -4.820 1.00 98.00 236 MET A N 1
ATOM 1927 C CA . MET A 1 236 ? 2.115 -3.325 -3.989 1.00 98.00 236 MET A CA 1
ATOM 1928 C C . MET A 1 236 ? 1.544 -4.469 -4.811 1.00 98.00 236 MET A C 1
ATOM 1930 O O . MET A 1 236 ? 0.440 -4.358 -5.336 1.00 98.00 236 MET A O 1
ATOM 1934 N N . LEU A 1 237 ? 2.281 -5.571 -4.914 1.00 98.12 237 LEU A N 1
ATOM 1935 C CA . LEU A 1 237 ? 1.742 -6.808 -5.468 1.00 98.12 237 LEU A CA 1
ATOM 1936 C C . LEU A 1 237 ? 0.862 -7.471 -4.421 1.00 98.12 237 LEU A C 1
ATOM 1938 O O . LEU A 1 237 ? 1.316 -7.693 -3.297 1.00 98.12 237 LEU A O 1
ATOM 1942 N N . ILE A 1 238 ? -0.354 -7.827 -4.817 1.00 98.31 238 ILE A N 1
ATOM 1943 C CA . ILE A 1 238 ? -1.302 -8.536 -3.966 1.00 98.31 238 ILE A CA 1
ATOM 1944 C C . ILE A 1 238 ? -1.734 -9.855 -4.605 1.00 98.31 238 ILE A C 1
ATOM 1946 O O . ILE A 1 238 ? -1.697 -10.025 -5.824 1.00 98.31 238 ILE A O 1
ATOM 1950 N N . VAL A 1 239 ? -2.140 -10.801 -3.766 1.00 97.25 239 VAL A N 1
ATOM 1951 C CA . VAL A 1 239 ? -2.770 -12.058 -4.174 1.00 97.25 239 VAL A CA 1
ATOM 1952 C C . VAL A 1 239 ? -4.010 -12.269 -3.323 1.00 97.25 239 VAL A C 1
ATOM 1954 O O . VAL A 1 239 ? -3.920 -12.287 -2.097 1.00 97.25 239 VAL A O 1
ATOM 1957 N N . TRP A 1 240 ? -5.153 -12.443 -3.980 1.00 97.06 240 TRP A N 1
ATOM 1958 C CA . TRP A 1 240 ? -6.410 -12.789 -3.324 1.00 97.06 240 TRP A CA 1
ATOM 1959 C C . TRP A 1 240 ? -6.331 -14.189 -2.721 1.00 97.06 240 TRP A C 1
ATOM 1961 O O . TRP A 1 240 ? -5.826 -15.121 -3.352 1.00 97.06 240 TRP A O 1
ATOM 1971 N N . VAL A 1 241 ? -6.818 -14.317 -1.495 1.00 93.19 241 VAL A N 1
ATOM 1972 C CA . VAL A 1 241 ? -6.855 -15.559 -0.729 1.00 93.19 241 VAL A CA 1
ATOM 1973 C C . VAL A 1 241 ? -8.302 -15.966 -0.464 1.00 93.19 241 VAL A C 1
ATOM 1975 O O . VAL A 1 241 ? -9.198 -15.123 -0.418 1.00 93.19 241 VAL A O 1
ATOM 1978 N N . GLY A 1 242 ? -8.518 -17.269 -0.291 1.00 91.31 242 GLY A N 1
ATOM 1979 C CA . GLY A 1 242 ? -9.858 -17.841 -0.167 1.00 91.31 242 GLY A CA 1
ATOM 1980 C C . GLY A 1 242 ? -10.586 -17.965 -1.508 1.00 91.31 242 GLY A C 1
ATOM 1981 O O . GLY A 1 242 ? -10.141 -17.448 -2.535 1.00 91.31 242 GLY A O 1
ATOM 1982 N N . GLU A 1 243 ? -11.700 -18.692 -1.493 1.00 91.25 243 GLU A N 1
ATOM 1983 C CA . GLU A 1 243 ? -12.508 -18.958 -2.689 1.00 91.25 243 GLU A CA 1
ATOM 1984 C C . GLU A 1 243 ? -13.252 -17.701 -3.155 1.00 91.25 243 GLU A C 1
ATOM 1986 O O . GLU A 1 243 ? -13.234 -17.386 -4.346 1.00 91.25 243 GLU A O 1
ATOM 1991 N N . ASP A 1 244 ? -13.780 -16.921 -2.208 1.00 94.38 244 ASP A N 1
ATOM 1992 C CA . ASP A 1 244 ? -14.550 -15.700 -2.479 1.00 94.38 244 ASP A CA 1
ATOM 1993 C C . ASP A 1 244 ? -13.685 -14.524 -2.950 1.00 94.38 244 ASP A C 1
ATOM 1995 O O . ASP A 1 244 ? -14.200 -13.526 -3.450 1.00 94.38 244 ASP A O 1
ATOM 1999 N N . LYS A 1 245 ? -12.354 -14.621 -2.795 1.00 95.69 245 LYS A N 1
ATOM 2000 C CA . LYS A 1 245 ? -11.387 -13.575 -3.177 1.00 95.69 245 LYS A CA 1
ATOM 2001 C C . LYS A 1 245 ? -11.754 -12.189 -2.628 1.00 95.69 245 LYS A C 1
ATOM 2003 O O . LYS A 1 245 ? -11.609 -11.182 -3.315 1.00 95.69 245 LYS A O 1
ATOM 2008 N N . VAL A 1 246 ? -12.209 -12.143 -1.378 1.00 96.50 246 VAL A N 1
ATOM 2009 C CA . VAL A 1 246 ? -12.552 -10.899 -0.665 1.00 96.50 246 VAL A CA 1
ATOM 2010 C C . VAL A 1 246 ? -11.339 -10.301 0.047 1.00 96.50 246 VAL A C 1
ATOM 2012 O O . VAL A 1 246 ? -11.207 -9.082 0.140 1.00 96.50 246 VAL A O 1
ATOM 2015 N N . VAL A 1 247 ? -10.444 -11.155 0.543 1.00 97.38 247 VAL A N 1
ATOM 2016 C CA . VAL A 1 247 ? -9.238 -10.765 1.279 1.00 97.38 247 VAL A CA 1
ATOM 2017 C C . VAL A 1 247 ? -8.020 -11.016 0.402 1.00 97.38 247 VAL A C 1
ATOM 2019 O O . VAL A 1 247 ? -7.943 -12.018 -0.307 1.00 97.38 247 VAL A O 1
ATOM 2022 N N . ALA A 1 248 ? -7.053 -10.112 0.447 1.00 98.19 248 ALA A N 1
ATOM 2023 C CA . ALA A 1 248 ? -5.782 -10.235 -0.242 1.00 98.19 248 ALA A CA 1
ATOM 2024 C C . ALA A 1 248 ? -4.617 -10.253 0.747 1.00 98.19 248 ALA A C 1
ATOM 2026 O O . ALA A 1 248 ? -4.705 -9.715 1.847 1.00 98.19 248 ALA A O 1
ATOM 2027 N N . GLU A 1 249 ? -3.499 -10.835 0.327 1.00 97.75 249 GLU A N 1
ATOM 2028 C CA . GLU A 1 249 ? -2.205 -10.680 0.982 1.00 97.75 249 GLU A CA 1
ATOM 2029 C C . GLU A 1 249 ? -1.237 -9.954 0.053 1.00 97.75 249 GLU A C 1
ATOM 2031 O O . GLU A 1 249 ? -1.196 -10.199 -1.155 1.00 97.75 249 GLU A O 1
ATOM 2036 N N . ARG A 1 250 ? -0.388 -9.112 0.630 1.00 97.44 250 ARG A N 1
ATOM 2037 C CA . ARG A 1 250 ? 0.779 -8.549 -0.034 1.00 97.44 250 ARG A CA 1
ATOM 2038 C C . ARG A 1 250 ? 1.773 -9.667 -0.379 1.00 97.44 250 ARG A C 1
ATOM 2040 O O . ARG A 1 250 ? 1.967 -10.624 0.373 1.00 97.44 250 ARG A O 1
ATOM 2047 N N . ARG A 1 251 ? 2.425 -9.539 -1.534 1.00 95.88 251 ARG A N 1
ATOM 2048 C CA . ARG A 1 251 ? 3.508 -10.423 -2.001 1.00 95.88 251 ARG A CA 1
ATOM 2049 C C . ARG A 1 251 ? 4.760 -9.681 -2.447 1.00 95.88 251 ARG A C 1
ATOM 2051 O O . ARG A 1 251 ? 5.771 -10.326 -2.728 1.00 95.88 251 ARG A O 1
ATOM 2058 N N . GLY A 1 252 ? 4.715 -8.358 -2.543 1.00 94.19 252 GLY A N 1
ATOM 2059 C CA . GLY A 1 252 ? 5.890 -7.570 -2.873 1.00 94.19 252 GLY A CA 1
ATOM 2060 C C . GLY A 1 252 ? 5.620 -6.079 -2.945 1.00 94.19 252 GLY A C 1
ATOM 2061 O O . GLY A 1 252 ? 4.472 -5.639 -3.021 1.00 94.19 252 GLY A O 1
ATOM 2062 N N . ILE A 1 253 ? 6.708 -5.317 -2.974 1.00 93.12 253 ILE A N 1
ATOM 2063 C CA . ILE A 1 253 ? 6.716 -3.871 -3.200 1.00 93.12 253 ILE A CA 1
ATOM 2064 C C . ILE A 1 253 ? 7.642 -3.570 -4.365 1.00 93.12 253 ILE A C 1
ATOM 2066 O O . ILE A 1 253 ? 8.688 -4.200 -4.550 1.00 93.12 253 ILE A O 1
ATOM 2070 N N . GLY A 1 254 ? 7.244 -2.606 -5.177 1.00 92.12 254 GLY A N 1
ATOM 2071 C CA . GLY A 1 254 ? 7.989 -2.222 -6.355 1.00 92.12 254 GLY A CA 1
ATOM 2072 C C . GLY A 1 254 ? 7.602 -0.849 -6.852 1.00 92.12 254 GLY A C 1
ATOM 2073 O O . GLY A 1 254 ? 6.927 -0.081 -6.170 1.00 92.12 254 GLY A O 1
ATOM 2074 N N . PHE A 1 255 ? 7.991 -0.578 -8.086 1.00 92.88 255 PHE A N 1
ATOM 2075 C CA . PHE A 1 255 ? 7.634 0.633 -8.795 1.00 92.88 255 PHE A CA 1
ATOM 2076 C C . PHE A 1 255 ? 7.167 0.322 -10.217 1.00 92.88 255 PHE A C 1
ATOM 2078 O O . PHE A 1 255 ? 7.638 -0.624 -10.854 1.00 92.88 255 PHE A O 1
ATOM 2085 N N . LEU A 1 256 ? 6.277 1.165 -10.731 1.00 94.69 256 LEU A N 1
ATOM 2086 C CA . LEU A 1 256 ? 5.757 1.119 -12.097 1.00 94.69 256 LEU A CA 1
ATOM 2087 C C . LEU A 1 256 ? 5.933 2.490 -12.750 1.00 94.69 256 LEU A C 1
ATOM 2089 O O . LEU A 1 256 ? 5.423 3.480 -12.231 1.00 94.69 256 LEU A O 1
ATOM 2093 N N . TYR A 1 257 ? 6.648 2.577 -13.870 1.00 94.19 257 TYR A N 1
ATOM 2094 C CA . TYR A 1 257 ? 6.878 3.864 -14.527 1.00 94.19 257 TYR A CA 1
ATOM 2095 C C . TYR A 1 257 ? 5.582 4.437 -15.114 1.00 94.19 257 TYR A C 1
ATOM 2097 O O . TYR A 1 257 ? 4.794 3.717 -15.728 1.00 94.19 257 TYR A O 1
ATOM 2105 N N . LEU A 1 258 ? 5.377 5.749 -14.955 1.00 93.62 258 LEU A N 1
ATOM 2106 C CA . LEU A 1 258 ? 4.154 6.434 -15.400 1.00 93.62 258 LEU A CA 1
ATOM 2107 C C . LEU A 1 258 ? 3.962 6.376 -16.920 1.00 93.62 258 LEU A C 1
ATOM 2109 O O . LEU A 1 258 ? 2.845 6.231 -17.402 1.00 93.62 258 LEU A O 1
ATOM 2113 N N . ASP A 1 259 ? 5.053 6.463 -17.672 1.00 93.50 259 ASP A N 1
ATOM 2114 C CA . ASP A 1 259 ? 5.057 6.352 -19.135 1.00 93.50 259 ASP A CA 1
ATOM 2115 C C . ASP A 1 259 ? 4.789 4.920 -19.634 1.00 93.50 259 ASP A C 1
ATOM 2117 O O . ASP A 1 259 ? 4.619 4.698 -20.824 1.00 93.50 259 ASP A O 1
ATOM 2121 N N . SER A 1 260 ? 4.745 3.934 -18.735 1.00 94.81 260 SER A N 1
ATOM 2122 C CA . SER A 1 260 ? 4.523 2.528 -19.077 1.00 94.81 260 SER A CA 1
ATOM 2123 C C . SER A 1 260 ? 3.070 2.088 -18.870 1.00 94.81 260 SER A C 1
ATOM 2125 O O . SER A 1 260 ? 2.746 0.921 -19.094 1.00 94.81 260 SER A O 1
ATOM 2127 N N . MET A 1 261 ? 2.192 3.017 -18.478 1.00 93.56 261 MET A N 1
ATOM 2128 C CA . MET A 1 261 ? 0.762 2.781 -18.241 1.00 93.56 261 MET A CA 1
ATOM 2129 C C . MET A 1 261 ? -0.025 2.451 -19.518 1.00 93.56 261 MET A C 1
ATOM 2131 O O . MET A 1 261 ? -1.107 1.886 -19.442 1.00 93.56 261 MET A O 1
ATOM 2135 N N . GLU A 1 262 ? 0.509 2.760 -20.696 1.00 93.69 262 GLU A N 1
ATOM 2136 C CA . GLU A 1 262 ? -0.076 2.336 -21.976 1.00 93.69 262 GLU A CA 1
ATOM 2137 C C . GLU A 1 262 ? 0.238 0.866 -22.321 1.00 93.69 262 GLU A C 1
ATOM 2139 O O . GLU A 1 262 ? -0.324 0.306 -23.258 1.00 93.69 262 GLU A O 1
ATOM 2144 N N . HIS A 1 263 ? 1.136 0.225 -21.563 1.00 95.69 263 HIS A N 1
ATOM 2145 C CA . HIS A 1 263 ? 1.579 -1.151 -21.800 1.00 95.69 263 HIS A CA 1
ATOM 2146 C C . HIS A 1 263 ? 1.122 -2.138 -20.731 1.00 95.69 263 HIS A C 1
ATOM 2148 O O . HIS A 1 263 ? 1.448 -3.315 -20.824 1.00 95.69 263 HIS A O 1
ATOM 2154 N N . ILE A 1 264 ? 0.405 -1.699 -19.703 1.00 96.12 264 ILE A N 1
ATOM 2155 C CA . ILE A 1 264 ? -0.215 -2.609 -18.729 1.00 96.12 264 ILE A CA 1
ATOM 2156 C C . ILE A 1 264 ? -1.448 -3.288 -19.341 1.00 96.12 264 ILE A C 1
ATOM 2158 O O . ILE A 1 264 ? -2.007 -2.825 -20.335 1.00 96.12 264 ILE A O 1
ATOM 2162 N N . LEU A 1 265 ? -1.847 -4.426 -18.771 1.00 95.75 265 LEU A N 1
ATOM 2163 C CA . LEU A 1 265 ? -2.993 -5.178 -19.273 1.00 95.75 265 LEU A CA 1
ATOM 2164 C C . LEU A 1 265 ? -4.308 -4.446 -18.956 1.00 95.75 265 LEU A C 1
ATOM 2166 O O . LEU A 1 265 ? -4.448 -3.910 -17.854 1.00 95.75 265 LEU A O 1
ATOM 2170 N N . PRO A 1 266 ? -5.294 -4.466 -19.871 1.00 94.56 266 PRO A N 1
ATOM 2171 C CA . PRO A 1 266 ? -6.654 -4.054 -19.558 1.00 94.56 266 PRO A CA 1
ATOM 2172 C C . PRO A 1 266 ? -7.293 -4.943 -18.470 1.00 94.56 266 PRO A C 1
ATOM 2174 O O . PRO A 1 266 ? -6.974 -6.134 -18.398 1.00 94.56 266 PRO A O 1
ATOM 2177 N N . PRO A 1 267 ? -8.246 -4.416 -17.681 1.00 92.38 267 PRO A N 1
ATOM 2178 C CA . PRO A 1 267 ? -8.676 -3.016 -17.643 1.00 92.38 267 PRO A CA 1
ATOM 2179 C C . PRO A 1 267 ? -7.606 -2.083 -17.048 1.00 92.38 267 PRO A C 1
ATOM 2181 O O . PRO A 1 267 ? -6.909 -2.430 -16.097 1.00 92.38 267 PRO A O 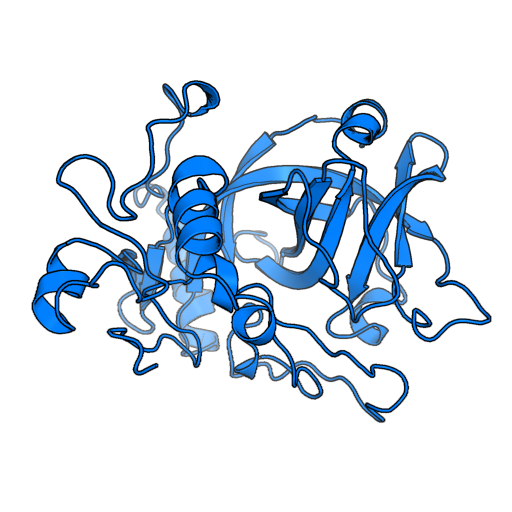1
ATOM 2184 N N . LEU A 1 268 ? -7.484 -0.880 -17.617 1.00 88.50 268 LEU A N 1
ATOM 2185 C CA . LEU A 1 268 ? -6.538 0.133 -17.142 1.00 88.50 268 LEU A CA 1
ATOM 2186 C C . LEU A 1 268 ? -7.101 0.834 -15.900 1.00 88.50 268 LEU A C 1
ATOM 2188 O O . LEU A 1 268 ? -8.224 1.326 -15.946 1.00 88.50 268 LEU A O 1
ATOM 2192 N N . ASN A 1 269 ? -6.298 0.948 -14.837 1.00 84.88 269 ASN A N 1
ATOM 2193 C CA . ASN A 1 269 ? -6.578 1.767 -13.649 1.00 84.88 269 ASN A CA 1
ATOM 2194 C C . ASN A 1 269 ? -7.983 1.567 -13.066 1.00 84.88 269 ASN A C 1
ATOM 2196 O O . ASN A 1 269 ? -8.797 2.491 -13.038 1.00 84.88 269 ASN A O 1
ATOM 2200 N N . VAL A 1 270 ? -8.260 0.371 -12.555 1.00 96.50 270 VAL A N 1
ATOM 2201 C CA . VAL A 1 270 ? -9.550 0.085 -11.918 1.00 96.50 270 VAL A CA 1
ATOM 2202 C C . VAL A 1 270 ? -9.550 0.614 -10.491 1.00 96.50 270 VAL A C 1
ATOM 2204 O O . VAL A 1 270 ? -8.702 0.220 -9.689 1.00 96.50 270 VAL A O 1
ATOM 2207 N N . TRP A 1 271 ? -10.511 1.480 -10.167 1.00 97.69 271 TRP A N 1
ATOM 2208 C CA . TRP A 1 271 ? -10.781 1.888 -8.790 1.00 97.69 271 TRP A CA 1
ATOM 2209 C C . TRP A 1 271 ? -11.476 0.746 -8.050 1.00 97.69 271 TRP A C 1
ATOM 2211 O O . TRP A 1 271 ? -12.596 0.372 -8.401 1.00 97.69 271 TRP A O 1
ATOM 2221 N N . LYS A 1 272 ? -10.801 0.159 -7.061 1.00 97.06 272 LYS A N 1
ATOM 2222 C CA . LYS A 1 272 ? -11.243 -1.073 -6.406 1.00 97.06 272 LYS A CA 1
ATOM 2223 C C . LYS A 1 272 ? -11.137 -0.966 -4.894 1.00 97.06 272 LYS A C 1
ATOM 2225 O O . LYS A 1 272 ? -10.207 -0.358 -4.369 1.00 97.06 272 LYS A O 1
ATOM 2230 N N . GLU A 1 273 ? -12.089 -1.589 -4.217 1.00 97.94 273 GLU A N 1
ATOM 2231 C CA . GLU A 1 273 ? -12.082 -1.788 -2.773 1.00 97.94 273 GLU A CA 1
ATOM 2232 C C . GLU A 1 273 ? -11.269 -3.037 -2.417 1.00 97.94 273 GLU A C 1
ATOM 2234 O O . GLU A 1 273 ? -11.455 -4.097 -3.014 1.00 97.94 273 GLU A O 1
ATOM 2239 N N . ILE A 1 274 ? -10.377 -2.931 -1.439 1.00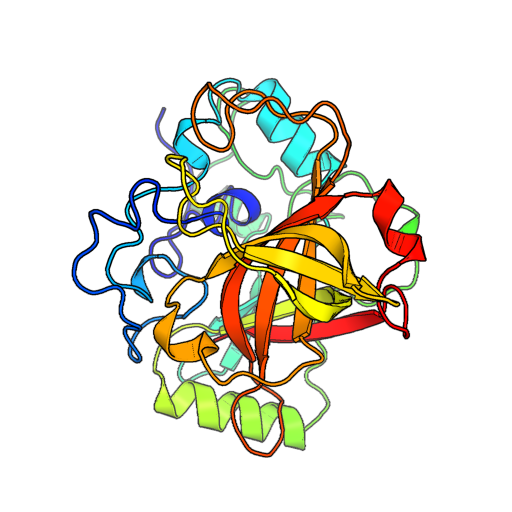 98.44 274 ILE A N 1
ATOM 2240 C CA . ILE A 1 274 ? -9.405 -3.967 -1.096 1.00 98.44 274 ILE A CA 1
ATOM 2241 C C . ILE A 1 274 ? -9.418 -4.189 0.410 1.00 98.44 274 ILE A C 1
ATOM 2243 O O . ILE A 1 274 ? -9.243 -3.246 1.183 1.00 98.44 274 ILE A O 1
ATOM 2247 N N . VAL A 1 275 ? -9.565 -5.451 0.814 1.00 98.12 275 VAL A N 1
ATOM 2248 C CA . VAL A 1 275 ? -9.305 -5.908 2.181 1.00 98.12 275 VAL A CA 1
ATOM 2249 C C . VAL A 1 275 ? -7.956 -6.614 2.183 1.00 98.12 275 VAL A C 1
ATOM 2251 O O . VAL A 1 275 ? -7.787 -7.629 1.513 1.00 98.12 275 VAL A O 1
ATOM 2254 N N . LEU A 1 276 ? -6.983 -6.071 2.903 1.00 98.56 276 LEU A N 1
ATOM 2255 C CA . LEU A 1 276 ? -5.611 -6.564 2.926 1.00 98.56 276 LEU A CA 1
ATOM 2256 C C . LEU A 1 276 ? -5.284 -7.124 4.313 1.00 98.56 276 LEU A C 1
ATOM 2258 O O . LEU A 1 276 ? -5.262 -6.385 5.300 1.00 98.56 276 LEU A O 1
ATOM 2262 N N . ALA A 1 277 ? -5.025 -8.428 4.361 1.00 96.94 277 ALA A N 1
ATOM 2263 C CA . ALA A 1 277 ? -4.556 -9.148 5.539 1.00 96.94 277 ALA A CA 1
ATOM 2264 C C . ALA A 1 277 ? -3.039 -9.079 5.659 1.00 96.94 277 ALA A C 1
ATOM 2266 O O . ALA A 1 277 ? -2.321 -9.142 4.640 1.00 96.94 277 ALA A O 1
#

Organism: Psilocybe cyanescens (NCBI:txid93625)

Sequence (277 aa):
HQTRSGILEGLFTSSFDISLLSWDNFPRATKNPARRGEFPSWSWAGWHGIKDGYGRFCTDPTSVNTWLQTKTYIVWYKRSPGTAKLELVWDIDSELKYGKAEEQHIAYRPNLNDPYGRKKAAFLEGLPTKPNTDDVHREEVIQSELDKRKYHFLHFFAYTVLVQGFGSPPKDSEWAMVFGLLGVGGKKCGGIKFDNPKLMENAKGPHELVLLSKMDRYDKFFNDSISHKRPYYWVMLIVWVGEDKVVAERRGIGFLYLDSMEHILPPLNVWKEIVLA

Radius of gyration: 18.09 Å; chains: 1; bounding box: 49×42×47 Å

pLDDT: mean 88.93, std 11.64, range [44.34, 98.56]

Foldseek 3Di:
DDALADAALNFGLFQRLQRLQWAALQVVVQPAKDADLLGFLSHPNRIDRRPDTQVVLPPALQVLQVQLAEWFDKFKWKQAFPRRDTGGSAAVVSCVVSHQDDSRHNGFHHDPVGRRNHDDDPVCPPPDWDDDPPPPVLSVVVNVVSNVRNGMKIKGKFWKFWFQAWAQFDPPDSSNAWTFGAFAPRDGFWTKHFSGCVVVVPDGDRWMKTFGTKDCWRAQSSHRPDTDNFIWTWIWTWDQDDPVSSEIETTIIIIGGPVCQVRTDPPGTDTDIYIGD

Secondary structure (DSSP, 8-state):
------EETTEEGGGHHHHH-EE-S-TTT-S--EE-TTS-TTSGGGEES--EEGGGG---HHHHHHHHHHTB----EEE-TTT--EEESS-HHHHHHH-PPPTTS-----BTTBTT-PPPPGGGTT---SPP---HHHHHHHHHHHHHH-SPEEEEEEEEEEE-EEEPPPTTSTTTTEEEEE-GGG-EEEEEEES-GGGTTT--S-EEEEEEEEES--TTBTBTT----S-EEEEEEEEEESSS--EEEEEEEEEEEGGGTTSSEEEEEEEEEEEE-